Protein 3QC1 (pdb70)

Organism: Mus musculus (NCBI:txid10090)

Secondary structure (DSSP, 8-state):
---HHHHHHHHHHHHHHHHH--S-TTSHHHHHHHHHHHHHHHHHHHHHHHHTTT-SSS-STTS-TTTGGGGGHHHHHHHHHTT---GGGHHHHHHHHHHHHHHHHTT-------HHHHHHHHHHHHHHHHHHHHHHHHHHHHHHHHHHHHT-S-HHHHHHHHHHHHHHHHHHHHHHHHHHHHHHHHHT--

Solvent-accessible surface area: 12357 Å² total; per-residue (Å²): 197,91,142,17,46,98,10,2,37,44,0,15,116,23,4,61,51,0,98,110,32,135,77,105,50,42,26,177,85,2,29,63,70,1,71,109,0,35,114,31,0,121,118,0,33,42,51,23,90,156,96,77,61,43,76,164,122,103,51,25,124,116,15,55,13,81,31,0,27,16,6,3,3,10,0,3,16,0,12,0,6,36,55,58,68,66,115,87,104,69,51,60,12,0,59,100,0,97,98,40,0,55,90,0,46,96,61,8,33,12,166,184,134,158,82,114,103,84,55,88,61,62,110,137,81,49,136,96,60,156,143,106,104,128,114,88,30,60,124,119,10,80,67,34,66,82,34,16,82,73,67,137,25,73,92,113,88,21,49,55,5,14,62,24,24,3,128,84,29,28,49,50,0,94,108,45,22,124,57,0,60,125,57,18,159,111,78,89,125,208

Radius of gyration: 19.0 Å; Cα contacts (8 Å, |Δi|>4): 142; chains: 1; bounding box: 36×49×60 Å

Foldseek 3Di:
DDDLVNLLVLLVVLLVCLVPDDPPLQDPVNLVSLVSSLVSLVVNVVVCVVVVQPVPVADLVPGQLVCLQNLCSLLSNLSSLCSHDDVVCNLVSLVSSLCSLVVSVSRNSLDDVPDVVPCVVVVVCVVVVVVVVVVVLVVLLVVCVVCLVVVNDDSVSSNVNSSSVSVVSNVVSVVSNVVSVVVSCVVPVD

Sequence (190 aa):
LPRLPELFETSKKLLEDVEVATEPTGSRTIQDKVSKGLELLEKAAGMLSQLDLFSRNEDLEEIASTDLKYLMVPALQGALTMKQVNPSKRLDHLQRAREHFVHFLTQCHCYHAYPNLVAMASQRQAKIERYKQKKEVEHRLSALKSAVESGQADDERVREYHLLHLRRWIAVSLEELESIDQEIKILKEK

Nearest PDB structures (foldseek):
  3qc1-assembly1_A  TM=1.005E+00  e=2.366E-25  Mus musculus
  4iyp-assembly1_A  TM=8.640E-01  e=2.482E-18  Homo sapiens
  3sf4-assembly2_B  TM=2.776E-01  e=8.844E-01  Homo sapiens
  4y5i-assembly1_A  TM=5.093E-01  e=8.052E+00  Homo sapiens
  6byj-assembly1_A  TM=2.382E-01  e=1.173E+00  Homo sapiens

CATH classification: 1.25.40.540 (+1 more: 6.10.250.1140)

B-factor: mean 67.09, std 27.58, range [23.68, 174.06]

GO terms:
  GO:0035306 positive regulation of dephosphorylation (P, IMP)
  GO:0045944 positive regulation of transcription by RNA polymerase II (P, IMP)
  GO:0005515 protein binding (F, IPI)
  GO:0031434 mitogen-activated protein kinase kinase binding (F, IPI)
  GO:2001234 negative regulation of apoptotic signaling pathway (P, IMP)
  GO:0005737 cytoplasm (C, IDA)
  GO:0019904 protein domain specific binding (F, IDA)
  GO:0005874 microtubule (C, IGI)
  GO:0019899 enzyme binding (F, IPI)

InterPro domains:
  IPR007304 TAP46-like protein [PF04177] (13-330)
  IPR007304 TAP46-like protein [PTHR10933] (7-340)
  IPR038511 TAP42/TAP46-like superfamily [G3DSA:1.25.40.540] (10-223)

Structure (mmCIF, N/CA/C/O backbone):
data_3QC1
#
_entry.id   3QC1
#
_cell.length_a   76.600
_cell.length_b   76.600
_cell.length_c   72.680
_cell.angle_alpha   90.00
_cell.angle_beta   90.00
_cell.angle_gamma   120.00
#
_symmetry.space_group_name_H-M   'P 32 2 1'
#
loop_
_entity.id
_entity.type
_entity.pdbx_description
1 polymer 'Immunoglobulin-binding protein 1'
2 water water
#
loop_
_atom_site.group_PDB
_atom_site.id
_atom_site.type_symbol
_atom_site.label_atom_id
_atom_site.label_alt_id
_atom_site.label_comp_id
_atom_site.label_asym_id
_atom_site.label_entity_id
_atom_site.label_seq_id
_atom_site.pdbx_PDB_ins_code
_atom_site.Cartn_x
_atom_site.Cartn_y
_atom_site.Cartn_z
_atom_site.occupancy
_atom_site.B_iso_or_equiv
_atom_site.auth_seq_id
_atom_site.auth_comp_id
_atom_site.auth_asym_id
_atom_site.auth_atom_id
_atom_site.pdbx_PDB_model_num
ATOM 1 N N . LEU A 1 30 ? 18.220 18.796 35.133 1.00 121.80 10 LEU A N 1
ATOM 2 C CA . LEU A 1 30 ? 17.046 18.731 34.264 1.00 122.37 10 LEU A CA 1
ATOM 3 C C . LEU A 1 30 ? 17.378 19.239 32.854 1.00 118.01 10 LEU A C 1
ATOM 4 O O . LEU A 1 30 ? 17.690 20.419 32.681 1.00 122.49 10 LEU A O 1
ATOM 9 N N . PRO A 1 31 ? 17.305 18.346 31.843 1.00 107.97 11 PRO A N 1
ATOM 10 C CA . PRO A 1 31 ? 17.729 18.600 30.447 1.00 99.49 11 PRO A CA 1
ATOM 11 C C . PRO A 1 31 ? 16.992 19.766 29.788 1.00 82.21 11 PRO A C 1
ATOM 12 O O . PRO A 1 31 ? 15.855 19.599 29.336 1.00 72.98 11 PRO A O 1
ATOM 16 N N . ARG A 1 32 ? 17.637 20.927 29.736 1.00 78.58 12 ARG A N 1
ATOM 17 C CA . ARG A 1 32 ? 16.991 22.138 29.236 1.00 76.48 12 ARG A CA 1
ATOM 18 C C . ARG A 1 32 ? 17.399 22.508 27.810 1.00 71.20 12 ARG A C 1
ATOM 19 O O . ARG A 1 32 ? 18.521 22.253 27.365 1.00 68.72 12 ARG A O 1
ATOM 27 N N . LEU A 1 33 ? 16.465 23.136 27.113 1.00 62.75 13 LEU A N 1
ATOM 28 C CA . LEU A 1 33 ? 16.608 23.455 25.707 1.00 62.67 13 LEU A CA 1
ATOM 29 C C . LEU A 1 33 ? 17.966 24.049 25.314 1.00 63.92 13 LEU A C 1
ATOM 30 O O . LEU A 1 33 ? 18.630 23.536 24.415 1.00 58.35 13 LEU A O 1
ATOM 35 N N . PRO A 1 34 ? 18.388 25.131 25.983 1.00 68.16 14 PRO A N 1
ATOM 36 C CA . PRO A 1 34 ? 19.673 25.750 25.632 1.00 65.05 14 PRO A CA 1
ATOM 37 C C . PRO A 1 34 ? 20.805 24.738 25.675 1.00 62.35 14 PRO A C 1
ATOM 38 O O . PRO A 1 34 ? 21.660 24.717 24.788 1.00 53.43 14 PRO A O 1
ATOM 42 N N . GLU A 1 35 ? 20.800 23.905 26.710 1.00 62.41 15 GLU A N 1
ATOM 43 C CA . GLU A 1 35 ? 21.809 22.862 26.866 1.00 66.45 15 GLU A CA 1
ATOM 44 C C . GLU A 1 35 ? 21.712 21.817 25.752 1.00 56.85 15 GLU A C 1
ATOM 45 O O . GLU A 1 35 ? 22.726 21.348 25.225 1.00 52.88 15 GLU A O 1
ATOM 51 N N . LEU A 1 36 ? 20.485 21.443 25.409 1.00 51.84 16 LEU A N 1
ATOM 52 C CA . LEU A 1 36 ? 20.261 20.518 24.308 1.00 57.00 16 LEU A CA 1
ATOM 53 C C . LEU A 1 36 ? 20.906 21.046 23.022 1.00 48.66 16 LEU A C 1
ATOM 54 O O . LEU A 1 36 ? 21.719 20.368 22.413 1.00 45.77 16 LEU A O 1
ATOM 59 N N . PHE A 1 37 ? 20.563 22.273 22.652 1.00 41.12 17 PHE A N 1
ATOM 60 C CA . PHE A 1 37 ? 21.125 22.924 21.480 1.00 45.05 17 PHE A CA 1
ATOM 61 C C . PHE A 1 37 ? 22.654 22.968 21.475 1.00 46.91 17 PHE A C 1
ATOM 62 O O . PHE A 1 37 ? 23.298 22.531 20.516 1.00 48.54 17 PHE A O 1
ATOM 70 N N . GLU A 1 38 ? 23.236 23.498 22.537 1.00 58.86 18 GLU A N 1
ATOM 71 C CA . GLU A 1 38 ? 24.679 23.711 22.570 1.00 68.29 18 GLU A CA 1
ATOM 72 C C . GLU A 1 38 ? 25.462 22.415 22.516 1.00 62.48 18 GLU A C 1
ATOM 73 O O . GLU A 1 38 ? 26.412 22.293 21.739 1.00 59.41 18 GLU A O 1
ATOM 79 N N . THR A 1 39 ? 25.060 21.451 23.336 1.00 52.78 19 THR A N 1
ATOM 80 C CA . THR A 1 39 ? 25.662 20.124 23.274 1.00 56.75 19 THR A CA 1
ATOM 81 C C . THR A 1 39 ? 25.613 19.585 21.840 1.00 54.19 19 THR A C 1
ATOM 82 O O . THR A 1 39 ? 26.648 19.265 21.246 1.00 53.34 19 THR A O 1
ATOM 86 N N . SER A 1 40 ? 24.413 19.499 21.277 1.00 54.24 20 SER A N 1
ATOM 87 C CA . SER A 1 40 ? 24.270 19.020 19.896 1.00 51.09 20 SER A CA 1
ATOM 88 C C . SER A 1 40 ? 25.172 19.788 18.934 1.00 43.66 20 SER A C 1
ATOM 89 O O . SER A 1 40 ? 25.858 19.195 18.113 1.00 45.32 20 SER A O 1
ATOM 92 N N . LYS A 1 41 ? 25.181 21.109 19.050 1.00 45.73 21 LYS A N 1
ATOM 93 C CA . LYS A 1 41 ? 26.021 21.946 18.191 1.00 49.59 21 LYS A CA 1
ATOM 94 C C . LYS A 1 41 ? 27.523 21.571 18.309 1.00 56.32 21 LYS A C 1
ATOM 95 O O . LYS A 1 41 ? 28.196 21.328 17.304 1.00 51.73 21 LYS A O 1
ATOM 101 N N . LYS A 1 42 ? 28.040 21.499 19.534 1.00 56.65 22 LYS A N 1
ATOM 102 C CA . LYS A 1 42 ? 29.425 21.094 19.748 1.00 57.44 22 LYS A CA 1
ATOM 103 C C . LYS A 1 42 ? 29.671 19.690 19.223 1.00 53.34 22 LYS A C 1
ATOM 104 O O . LYS A 1 42 ? 30.712 19.411 18.639 1.00 57.51 22 LYS A O 1
ATOM 110 N N . LEU A 1 43 ? 28.716 18.799 19.443 1.00 50.30 23 LEU A N 1
ATOM 111 C CA . LEU A 1 43 ? 28.851 17.428 18.974 1.00 54.01 23 LEU A CA 1
ATOM 112 C C . LEU A 1 43 ? 29.051 17.373 17.454 1.00 57.16 23 LEU A C 1
ATOM 113 O O . LEU A 1 43 ? 29.901 16.629 16.968 1.00 61.00 23 LEU A O 1
ATOM 118 N N . LEU A 1 44 ? 28.284 18.173 16.712 1.00 53.69 24 LEU A N 1
ATOM 119 C CA . LEU A 1 44 ? 28.413 18.230 15.252 1.00 47.18 24 LEU A CA 1
ATOM 120 C C . LEU A 1 44 ? 29.747 18.822 14.853 1.00 46.60 24 LEU A C 1
ATOM 121 O O . LEU A 1 44 ? 30.475 18.254 14.044 1.00 60.28 24 LEU A O 1
ATOM 126 N N . GLU A 1 45 ? 30.063 19.975 15.418 1.00 46.95 25 GLU A N 1
ATOM 127 C CA . GLU A 1 45 ? 31.371 20.580 15.201 1.00 57.74 25 GLU A CA 1
ATOM 128 C C . GLU A 1 45 ? 32.512 19.605 15.500 1.00 65.50 25 GLU A C 1
ATOM 129 O O . GLU A 1 45 ? 33.538 19.628 14.824 1.00 73.81 25 GLU A O 1
ATOM 135 N N . ASP A 1 46 ? 32.333 18.735 16.490 1.00 63.56 26 ASP A N 1
ATOM 136 C CA . ASP A 1 46 ? 33.329 17.696 16.753 1.00 71.12 26 ASP A CA 1
ATOM 137 C C . ASP A 1 46 ? 33.437 16.781 15.554 1.00 64.45 26 ASP A C 1
ATOM 138 O O . ASP A 1 46 ? 34.527 16.491 15.071 1.00 57.92 26 ASP A O 1
ATOM 143 N N . VAL A 1 47 ? 32.282 16.322 15.088 1.00 56.91 27 VAL A N 1
ATOM 144 C CA . VAL A 1 47 ? 32.222 15.297 14.063 1.00 65.58 27 VAL A CA 1
ATOM 145 C C . VAL A 1 47 ? 32.727 15.807 12.714 1.00 69.45 27 VAL A C 1
ATOM 146 O O . VAL A 1 47 ? 33.309 15.052 11.937 1.00 64.69 27 VAL A O 1
ATOM 150 N N . GLU A 1 48 ? 32.518 17.092 12.449 1.00 73.05 28 GLU A N 1
ATOM 151 C CA . GLU A 1 48 ? 32.934 17.673 11.178 1.00 75.35 28 GLU A CA 1
ATOM 152 C C . GLU A 1 48 ? 34.443 17.901 11.098 1.00 76.93 28 GLU A C 1
ATOM 153 O O . GLU A 1 48 ? 35.007 18.026 10.010 1.00 78.96 28 GLU A O 1
ATOM 159 N N . VAL A 1 49 ? 35.096 17.925 12.253 1.00 78.21 29 VAL A N 1
ATOM 160 C CA . VAL A 1 49 ? 36.528 18.164 12.307 1.00 76.88 29 VAL A CA 1
ATOM 161 C C . VAL A 1 49 ? 37.302 16.877 12.565 1.00 78.72 29 VAL A C 1
ATOM 162 O O . VAL A 1 49 ? 38.507 16.813 12.337 1.00 82.15 29 VAL A O 1
ATOM 166 N N . ALA A 1 50 ? 36.603 15.856 13.048 1.00 79.52 30 ALA A N 1
ATOM 167 C CA . ALA A 1 50 ? 37.226 14.577 13.374 1.00 80.03 30 ALA A CA 1
ATOM 168 C C . ALA A 1 50 ? 37.941 13.991 12.159 1.00 87.98 30 ALA A C 1
ATOM 169 O O . ALA A 1 50 ? 37.436 14.078 11.040 1.00 91.84 30 ALA A O 1
ATOM 171 N N . THR A 1 51 ? 39.104 13.383 12.380 1.00 89.08 31 THR A N 1
ATOM 172 C CA . THR A 1 51 ? 39.945 12.934 11.269 1.00 98.34 31 THR A CA 1
ATOM 173 C C . THR A 1 51 ? 39.880 11.434 10.965 1.00 104.62 31 THR A C 1
ATOM 174 O O . THR A 1 51 ? 40.164 11.016 9.842 1.00 107.88 31 THR A O 1
ATOM 178 N N . GLU A 1 52 ? 39.520 10.628 11.960 1.00 104.17 32 GLU A N 1
ATOM 179 C CA . GLU A 1 52 ? 39.346 9.192 11.755 1.00 98.11 32 GLU A CA 1
ATOM 180 C C . GLU A 1 52 ? 38.180 8.940 10.803 1.00 91.39 32 GLU A C 1
ATOM 181 O O . GLU A 1 52 ? 37.391 9.841 10.534 1.00 88.45 32 GLU A O 1
ATOM 187 N N . PRO A 1 53 ? 38.073 7.714 10.272 1.00 91.89 33 PRO A N 1
ATOM 188 C CA . PRO A 1 53 ? 36.926 7.424 9.408 1.00 86.20 33 PRO A CA 1
ATOM 189 C C . PRO A 1 53 ? 35.624 7.800 10.113 1.00 81.50 33 PRO A C 1
ATOM 190 O O . PRO A 1 53 ? 35.461 7.516 11.299 1.00 85.08 33 PRO A O 1
ATOM 194 N N . THR A 1 54 ? 34.705 8.438 9.402 1.00 70.13 34 THR A N 1
ATOM 195 C CA . THR A 1 54 ? 33.476 8.876 10.038 1.00 68.25 34 THR A CA 1
ATOM 196 C C . THR A 1 54 ? 32.622 7.678 10.455 1.00 64.01 34 THR A C 1
ATOM 197 O O . THR A 1 54 ? 31.623 7.826 11.157 1.00 68.10 34 THR A O 1
ATOM 201 N N . GLY A 1 55 ? 33.033 6.486 10.041 1.00 61.25 35 GLY A N 1
ATOM 202 C CA . GLY A 1 55 ? 32.337 5.275 10.429 1.00 60.57 35 GLY A CA 1
ATOM 203 C C . GLY A 1 55 ? 32.793 4.765 11.784 1.00 68.05 35 GLY A C 1
ATOM 204 O O . GLY A 1 55 ? 32.318 3.729 12.252 1.00 65.05 35 GLY A O 1
ATOM 205 N N . SER A 1 56 ? 33.715 5.502 12.408 1.00 76.93 36 SER A N 1
ATOM 206 C CA . SER A 1 56 ? 34.283 5.147 13.714 1.00 76.84 36 SER A CA 1
ATOM 207 C C . SER A 1 56 ? 33.230 5.055 14.810 1.00 75.89 36 SER A C 1
ATOM 208 O O . SER A 1 56 ? 32.294 5.854 14.846 1.00 81.93 36 SER A O 1
ATOM 211 N N . ARG A 1 57 ? 33.402 4.088 15.706 1.00 74.43 37 ARG A N 1
ATOM 212 C CA . ARG A 1 57 ? 32.513 3.913 16.853 1.00 71.69 37 ARG A CA 1
ATOM 213 C C . ARG A 1 57 ? 32.286 5.213 17.610 1.00 64.90 37 ARG A C 1
ATOM 214 O O . ARG A 1 57 ? 31.154 5.540 17.982 1.00 58.40 37 ARG A O 1
ATOM 222 N N . THR A 1 58 ? 33.360 5.961 17.827 1.00 67.32 38 THR A N 1
ATOM 223 C CA . THR A 1 58 ? 33.266 7.193 18.598 1.00 69.41 38 THR A CA 1
ATOM 224 C C . THR A 1 58 ? 32.498 8.261 17.839 1.00 58.45 38 THR A C 1
ATOM 225 O O . THR A 1 58 ? 31.615 8.911 18.396 1.00 59.55 38 THR A O 1
ATOM 229 N N . ILE A 1 59 ? 32.820 8.433 16.564 1.00 61.99 39 ILE A N 1
ATOM 230 C CA . ILE A 1 59 ? 32.104 9.400 15.728 1.00 59.02 39 ILE A CA 1
ATOM 231 C C . ILE A 1 59 ? 30.622 9.076 15.581 1.00 49.97 39 ILE A C 1
ATOM 232 O O . ILE A 1 59 ? 29.762 9.947 15.789 1.00 48.19 39 ILE A O 1
ATOM 237 N N . GLN A 1 60 ? 30.322 7.830 15.218 1.00 45.77 40 GLN A N 1
ATOM 238 C CA . GLN A 1 60 ? 28.928 7.407 15.054 1.00 42.23 40 GLN A CA 1
ATOM 239 C C . GLN A 1 60 ? 28.107 7.592 16.350 1.00 51.68 40 GLN A C 1
ATOM 240 O O . GLN A 1 60 ? 26.910 7.886 16.312 1.00 50.34 40 GLN A O 1
ATOM 246 N N . ASP A 1 61 ? 28.770 7.432 17.491 1.00 58.54 41 ASP A N 1
ATOM 247 C CA . ASP A 1 61 ? 28.158 7.677 18.794 1.00 64.99 41 ASP A CA 1
ATOM 248 C C . ASP A 1 61 ? 27.786 9.144 18.978 1.00 55.77 41 ASP A C 1
ATOM 249 O O . ASP A 1 61 ? 26.655 9.459 19.356 1.00 47.35 41 ASP A O 1
ATOM 254 N N . LYS A 1 62 ? 28.743 10.038 18.733 1.00 41.36 42 LYS A N 1
ATOM 255 C CA . LYS A 1 62 ? 28.452 11.469 18.769 1.00 46.31 42 LYS A CA 1
ATOM 256 C C . LYS A 1 62 ? 27.291 11.818 17.837 1.00 53.62 42 LYS A C 1
ATOM 257 O O . LYS A 1 62 ? 26.422 12.620 18.205 1.00 53.85 42 LYS A O 1
ATOM 263 N N . VAL A 1 63 ? 27.289 11.232 16.633 1.00 41.07 43 VAL A N 1
ATOM 264 C CA . VAL A 1 63 ? 26.250 11.518 15.645 1.00 39.22 43 VAL A CA 1
ATOM 265 C C . VAL A 1 63 ? 24.915 11.067 16.178 1.00 36.93 43 VAL A C 1
ATOM 266 O O . VAL A 1 63 ? 23.939 11.813 16.145 1.00 38.75 43 VAL A O 1
ATOM 270 N N . SER A 1 64 ? 24.875 9.830 16.660 1.00 39.42 44 SER A N 1
ATOM 271 C CA . SER A 1 64 ? 23.653 9.291 17.250 1.00 56.10 44 SER A CA 1
ATOM 272 C C . SER A 1 64 ? 23.152 10.136 18.422 1.00 47.67 44 SER A C 1
ATOM 273 O O . SER A 1 64 ? 21.955 10.333 18.579 1.00 52.02 44 SER A O 1
ATOM 276 N N . LYS A 1 65 ? 24.067 10.633 19.243 1.00 49.16 45 LYS A N 1
ATOM 277 C CA . LYS A 1 65 ? 23.680 11.403 20.428 1.00 52.13 45 LYS A CA 1
ATOM 278 C C . LYS A 1 65 ? 23.096 12.757 20.031 1.00 44.60 45 LYS A C 1
ATOM 279 O O . LYS A 1 65 ? 22.027 13.168 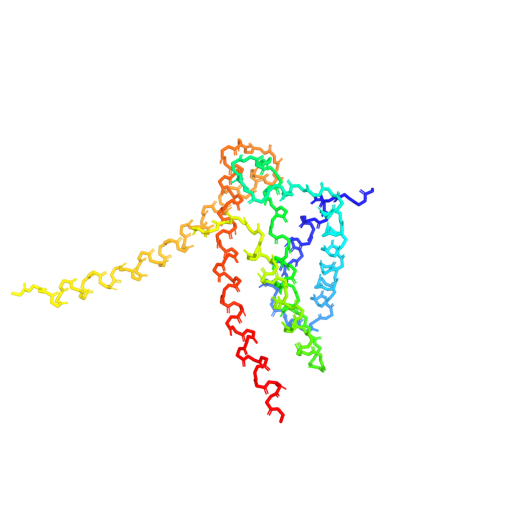20.514 1.00 39.01 45 LYS A O 1
ATOM 285 N N . GLY A 1 66 ? 23.795 13.439 19.129 1.00 43.21 46 GLY A N 1
ATOM 286 C CA . GLY A 1 66 ? 23.312 14.692 18.563 1.00 40.80 46 GLY A CA 1
ATOM 287 C C . GLY A 1 66 ? 21.946 14.576 17.909 1.00 39.66 46 GLY A C 1
ATOM 288 O O . GLY A 1 66 ? 21.086 15.436 18.089 1.00 36.59 46 GLY A O 1
ATOM 289 N N . LEU A 1 67 ? 21.728 13.510 17.151 1.00 41.62 47 LEU A N 1
ATOM 290 C CA . LEU A 1 67 ? 20.415 13.319 16.547 1.00 38.32 47 LEU A CA 1
ATOM 291 C C . LEU A 1 67 ? 19.352 13.214 17.653 1.00 36.68 47 LEU A C 1
ATOM 292 O O . LEU A 1 67 ? 18.305 13.865 17.599 1.00 38.30 47 LEU A O 1
ATOM 297 N N . GLU A 1 68 ? 19.643 12.414 18.675 1.00 41.03 48 GLU A N 1
ATOM 298 C CA . GLU A 1 68 ? 18.699 12.184 19.764 1.00 42.76 48 GLU A CA 1
ATOM 299 C C . GLU A 1 68 ? 18.361 13.450 20.558 1.00 46.10 48 GLU A C 1
ATOM 300 O O . GLU A 1 68 ? 17.197 13.716 20.845 1.00 53.47 48 GLU A O 1
ATOM 306 N N . LEU A 1 69 ? 19.376 14.233 20.897 1.00 41.91 49 LEU A N 1
ATOM 307 C CA . LEU A 1 69 ? 19.159 15.483 21.619 1.00 47.22 49 LEU A CA 1
ATOM 308 C C . LEU A 1 69 ? 18.411 16.521 20.783 1.00 47.51 49 LEU A C 1
ATOM 309 O O . LEU A 1 69 ? 17.620 17.322 21.304 1.00 50.48 49 LEU A O 1
ATOM 314 N N . LEU A 1 70 ? 18.652 16.521 19.480 1.00 51.58 50 LEU A N 1
ATOM 315 C CA . LEU A 1 70 ? 17.999 17.510 18.629 1.00 41.21 50 LEU A CA 1
ATOM 316 C C . LEU A 1 70 ? 16.540 17.129 18.448 1.00 46.23 50 LEU A C 1
ATOM 317 O O . LEU A 1 70 ? 15.664 17.988 18.423 1.00 52.47 50 LEU A O 1
ATOM 322 N N . GLU A 1 71 ? 16.276 15.833 18.372 1.00 44.45 51 GLU A N 1
ATOM 323 C CA . GLU A 1 71 ? 14.904 15.354 18.353 1.00 52.44 51 GLU A CA 1
ATOM 324 C C . GLU A 1 71 ? 14.148 15.886 19.573 1.00 56.67 51 GLU A C 1
ATOM 325 O O . GLU A 1 71 ? 13.047 16.440 19.445 1.00 52.17 51 GLU A O 1
ATOM 331 N N . LYS A 1 72 ? 14.751 15.716 20.752 1.00 57.45 52 LYS A N 1
ATOM 332 C CA . LYS A 1 72 ? 14.197 16.226 22.012 1.00 49.76 52 LYS A CA 1
ATOM 333 C C . LYS A 1 72 ? 14.031 17.750 21.978 1.00 42.75 52 LYS A C 1
ATOM 334 O O . LYS A 1 72 ? 12.956 18.271 22.261 1.00 41.77 52 LYS A O 1
ATOM 340 N N . ALA A 1 73 ? 15.101 18.458 21.622 1.00 39.57 53 ALA A N 1
ATOM 341 C CA . ALA A 1 73 ? 15.036 19.905 21.441 1.00 42.90 53 ALA A CA 1
ATOM 342 C C . ALA A 1 73 ? 13.892 20.324 20.517 1.00 56.24 53 ALA A C 1
ATOM 343 O O . ALA A 1 73 ? 13.076 21.163 20.892 1.00 65.10 53 ALA A O 1
ATOM 345 N N . ALA A 1 74 ? 13.823 19.750 19.315 1.00 47.51 54 ALA A N 1
ATOM 346 C CA . ALA A 1 74 ? 12.751 20.118 18.390 1.00 51.68 54 ALA A CA 1
ATOM 347 C C . ALA A 1 74 ? 11.413 19.882 19.064 1.00 52.98 54 ALA A C 1
ATOM 348 O O . ALA A 1 74 ? 10.516 20.715 19.001 1.00 57.21 54 ALA A O 1
ATOM 350 N N . GLY A 1 75 ? 11.281 18.740 19.720 1.00 61.46 55 GLY A N 1
ATOM 351 C CA . GLY A 1 75 ? 10.066 18.444 20.456 1.00 65.22 55 GLY A CA 1
ATOM 352 C C . GLY A 1 75 ? 9.669 19.597 21.355 1.00 60.67 55 GLY A C 1
ATOM 353 O O . GLY A 1 75 ? 8.509 20.009 21.383 1.00 63.88 55 GLY A O 1
ATOM 354 N N . MET A 1 76 ? 10.644 20.127 22.085 1.00 57.40 56 MET A N 1
ATOM 355 C CA . MET A 1 76 ? 10.410 21.257 22.978 1.00 58.22 56 MET A CA 1
ATOM 356 C C . MET A 1 76 ? 10.130 22.554 22.203 1.00 61.12 56 MET A C 1
ATOM 357 O O . MET A 1 76 ? 9.325 23.387 22.628 1.00 60.44 56 MET A O 1
ATOM 362 N N . LEU A 1 77 ? 10.801 22.734 21.070 1.00 58.07 57 LEU A N 1
ATOM 363 C CA . LEU A 1 77 ? 10.610 23.946 20.295 1.00 44.81 57 LEU A CA 1
ATOM 364 C C . LEU A 1 77 ? 9.182 24.027 19.779 1.00 53.27 57 LEU A C 1
ATOM 365 O O . LEU A 1 77 ? 8.648 25.124 19.611 1.00 62.17 57 LEU A O 1
ATOM 370 N N . SER A 1 78 ? 8.571 22.866 19.523 1.00 55.30 58 SER A N 1
ATOM 371 C CA . SER A 1 78 ? 7.186 22.794 19.036 1.00 57.25 58 SER A CA 1
ATOM 372 C C . SER A 1 78 ? 6.212 23.169 20.127 1.00 63.39 58 SER A C 1
ATOM 373 O O . SER A 1 78 ? 5.166 23.753 19.860 1.00 65.85 58 SER A O 1
ATOM 376 N N . GLN A 1 79 ? 6.564 22.803 21.355 1.00 66.26 59 GLN A N 1
ATOM 377 C CA . GLN A 1 79 ? 5.752 23.106 22.520 1.00 71.38 59 GLN A CA 1
ATOM 378 C C . GLN A 1 79 ? 5.737 24.609 22.723 1.00 73.32 59 GLN A C 1
ATOM 379 O O . GLN A 1 79 ? 4.687 25.213 22.931 1.00 72.68 59 GLN A O 1
ATOM 385 N N . LEU A 1 80 ? 6.924 25.202 22.642 1.00 75.03 60 LEU A N 1
ATOM 386 C CA . LEU A 1 80 ? 7.122 26.625 22.885 1.00 73.39 60 LEU A CA 1
ATOM 387 C C . LEU A 1 80 ? 6.516 27.476 21.797 1.00 77.18 60 LEU A C 1
ATOM 388 O O . LEU A 1 80 ? 5.909 28.511 22.075 1.00 80.04 60 LEU A O 1
ATOM 393 N N . ASP A 1 81 ? 6.705 27.039 20.556 1.00 77.39 61 ASP A N 1
ATOM 394 C CA . ASP A 1 81 ? 6.189 27.755 19.409 1.00 78.07 61 ASP A CA 1
ATOM 395 C C . ASP A 1 81 ? 6.648 29.206 19.449 1.00 75.61 61 ASP A C 1
ATOM 396 O O . ASP A 1 81 ? 5.838 30.117 19.591 1.00 75.45 61 ASP A O 1
ATOM 401 N N . LEU A 1 82 ? 7.952 29.417 19.322 1.00 72.50 62 LEU A N 1
ATOM 402 C CA . LEU A 1 82 ? 8.521 30.759 19.408 1.00 69.67 62 LEU A CA 1
ATOM 403 C C . LEU A 1 82 ? 8.221 31.639 18.184 1.00 71.04 62 LEU A C 1
ATOM 404 O O . LEU A 1 82 ? 8.127 32.861 18.287 1.00 73.49 62 LEU A O 1
ATOM 409 N N . PHE A 1 83 ? 8.075 31.016 17.026 1.00 66.52 63 PHE A N 1
ATOM 410 C CA . PHE A 1 83 ? 7.959 31.763 15.783 1.00 74.00 63 PHE A CA 1
ATOM 411 C C . PHE A 1 83 ? 6.642 31.440 15.103 1.00 85.46 63 PHE A C 1
ATOM 412 O O . PHE A 1 83 ? 6.574 31.338 13.884 1.00 87.92 63 PHE A O 1
ATOM 420 N N . SER A 1 84 ? 5.599 31.266 15.906 1.00 104.22 64 SER A N 1
ATOM 421 C CA . SER A 1 84 ? 4.268 30.994 15.379 1.00 118.24 64 SER A CA 1
ATOM 422 C C . SER A 1 84 ? 3.928 32.035 14.323 1.00 125.26 64 SER A C 1
ATOM 423 O O . SER A 1 84 ? 3.606 31.693 13.184 1.00 128.51 64 SER A O 1
ATOM 426 N N . ARG A 1 85 ? 4.020 33.307 14.704 1.00 126.68 65 ARG A N 1
ATOM 427 C CA . ARG A 1 85 ? 3.684 34.400 13.800 1.00 130.59 65 ARG A CA 1
ATOM 428 C C . ARG A 1 85 ? 4.569 34.382 12.557 1.00 136.88 65 ARG A C 1
ATOM 429 O O . ARG A 1 85 ? 5.745 34.744 12.616 1.00 134.54 65 ARG A O 1
ATOM 437 N N . ASN A 1 86 ? 3.990 33.958 11.434 1.00 118.88 66 ASN A N 1
ATOM 438 C CA . ASN A 1 86 ? 4.739 33.792 10.187 1.00 125.01 66 ASN A CA 1
ATOM 439 C C . ASN A 1 86 ? 5.181 35.100 9.520 1.00 126.63 66 ASN A C 1
ATOM 440 O O . ASN A 1 86 ? 5.086 35.256 8.301 1.00 129.58 66 ASN A O 1
ATOM 445 N N . GLU A 1 87 ? 5.672 36.028 10.335 1.00 169.56 67 GLU A N 1
ATOM 446 C CA . GLU A 1 87 ? 6.274 37.260 9.842 1.00 161.43 67 GLU A CA 1
ATOM 447 C C . GLU A 1 87 ? 7.416 37.656 10.769 1.00 149.35 67 GLU A C 1
ATOM 448 O O . GLU A 1 87 ? 8.114 36.797 11.304 1.00 142.19 67 GLU A O 1
ATOM 454 N N . ASP A 1 88 ? 7.609 38.959 10.943 1.00 148.24 68 ASP A N 1
ATOM 455 C CA . ASP A 1 88 ? 8.516 39.475 11.965 1.00 141.66 68 ASP A CA 1
ATOM 456 C C . ASP A 1 88 ? 9.996 39.231 11.666 1.00 127.64 68 ASP A C 1
ATOM 457 O O . ASP A 1 88 ? 10.466 39.491 10.557 1.00 126.51 68 ASP A O 1
ATOM 462 N N . LEU A 1 89 ? 10.703 38.737 12.682 1.00 113.64 69 LEU A N 1
ATOM 463 C CA . LEU A 1 89 ? 12.145 38.465 12.655 1.00 104.73 69 LEU A CA 1
ATOM 464 C C . LEU A 1 89 ? 12.860 39.439 13.577 1.00 105.18 69 LEU A C 1
ATOM 465 O O . LEU A 1 89 ? 13.646 39.042 14.440 1.00 97.56 69 LEU A O 1
ATOM 470 N N . GLU A 1 90 ? 12.583 40.721 13.375 1.00 109.93 70 GLU A N 1
ATOM 471 C CA . GLU A 1 90 ? 13.038 41.750 14.285 1.00 106.33 70 GLU A CA 1
ATOM 472 C C . GLU A 1 90 ? 12.407 41.429 15.617 1.00 101.48 70 GLU A C 1
ATOM 473 O O . GLU A 1 90 ? 12.949 41.753 16.671 1.00 107.92 70 GLU A O 1
ATOM 479 N N . GLU A 1 91 ? 11.259 40.764 15.554 1.00 96.10 71 GLU A N 1
ATOM 480 C CA . GLU A 1 91 ? 10.401 40.584 16.720 1.00 99.11 71 GLU A CA 1
ATOM 481 C C . GLU A 1 91 ? 10.731 39.346 17.555 1.00 90.69 71 GLU A C 1
ATOM 482 O O . GLU A 1 91 ? 10.115 39.108 18.596 1.00 90.82 71 GLU A O 1
ATOM 488 N N . ILE A 1 92 ? 11.708 38.567 17.104 1.00 81.11 72 ILE A N 1
ATOM 489 C CA . ILE A 1 92 ? 12.126 37.369 17.827 1.00 68.81 72 ILE A CA 1
ATOM 490 C C . ILE A 1 92 ? 13.188 37.709 18.878 1.00 63.47 72 ILE A C 1
ATOM 491 O O . ILE A 1 92 ? 14.141 38.422 18.584 1.00 69.29 72 ILE A O 1
ATOM 496 N N . ALA A 1 93 ? 13.034 37.211 20.098 1.00 52.96 73 ALA A N 1
ATOM 497 C CA . ALA A 1 93 ? 14.043 37.478 21.119 1.00 53.76 73 ALA A CA 1
ATOM 498 C C . ALA A 1 93 ? 15.425 37.104 20.594 1.00 63.60 73 ALA A C 1
ATOM 499 O O . ALA A 1 93 ? 15.600 36.051 19.983 1.00 61.27 73 ALA A O 1
ATOM 501 N N . SER A 1 94 ? 16.405 37.966 20.844 1.00 67.49 74 SER A N 1
ATOM 502 C CA . SER A 1 94 ? 17.745 37.785 20.292 1.00 61.14 74 SER A CA 1
ATOM 503 C C . SER A 1 94 ? 18.340 36.413 20.545 1.00 61.30 74 SER A C 1
ATOM 504 O O . SER A 1 94 ? 19.115 35.908 19.739 1.00 62.38 74 SER A O 1
ATOM 507 N N . THR A 1 95 ? 17.998 35.811 21.672 1.00 60.85 75 THR A N 1
ATOM 508 C CA . THR A 1 95 ? 18.634 34.556 22.026 1.00 61.84 75 THR A CA 1
ATOM 509 C C . THR A 1 95 ? 17.842 33.360 21.524 1.00 57.10 75 THR A C 1
ATOM 510 O O . THR A 1 95 ? 18.308 32.220 21.596 1.00 62.70 75 THR A O 1
ATOM 514 N N . ASP A 1 96 ? 16.643 33.626 21.019 1.00 46.67 76 ASP A N 1
ATOM 515 C CA . ASP A 1 96 ? 15.817 32.580 20.451 1.00 51.81 76 ASP A CA 1
ATOM 516 C C . ASP A 1 96 ? 16.273 32.316 19.021 1.00 51.61 76 ASP A C 1
ATOM 517 O O . ASP A 1 96 ? 16.090 31.227 18.480 1.00 57.29 76 ASP A O 1
ATOM 522 N N . LEU A 1 97 ? 16.869 33.334 18.417 1.00 44.98 77 LEU A N 1
ATOM 523 C CA . LEU A 1 97 ? 17.364 33.241 17.059 1.00 46.32 77 LEU A CA 1
ATOM 524 C C . LEU A 1 97 ? 18.072 31.913 16.753 1.00 52.78 77 LEU A C 1
ATOM 525 O O . LEU A 1 97 ? 17.917 31.367 15.663 1.00 52.10 77 LEU A O 1
ATOM 530 N N . LYS A 1 98 ? 18.840 31.385 17.702 1.00 41.99 78 LYS A N 1
ATOM 531 C CA . LYS A 1 98 ? 19.672 30.228 17.401 1.00 29.84 78 LYS A CA 1
ATOM 532 C C . LYS A 1 98 ? 18.878 28.954 17.199 1.00 38.03 78 LYS A C 1
ATOM 533 O O . LYS A 1 98 ? 19.344 28.023 16.533 1.00 41.95 78 LYS A O 1
ATOM 539 N N . TYR A 1 99 ? 17.679 28.914 17.765 1.00 30.89 79 TYR A N 1
ATOM 540 C CA . TYR A 1 99 ? 16.842 27.727 17.687 1.00 36.02 79 TYR A CA 1
ATOM 541 C C . TYR A 1 99 ? 16.319 27.503 16.271 1.00 42.75 79 TYR A C 1
ATOM 542 O O . TYR A 1 99 ? 15.908 26.400 15.893 1.00 39.89 79 TYR A O 1
ATOM 551 N N . LEU A 1 100 ? 16.357 28.572 15.492 1.00 41.90 80 LEU A N 1
ATOM 552 C CA . LEU A 1 100 ? 16.025 28.530 14.085 1.00 39.77 80 LEU A CA 1
ATOM 553 C C . LEU A 1 100 ? 16.944 27.555 13.345 1.00 42.05 80 LEU A C 1
ATOM 554 O O . LEU A 1 100 ? 16.520 26.892 12.422 1.00 41.18 80 LEU A O 1
ATOM 559 N N . MET A 1 101 ? 18.198 27.455 13.767 1.00 41.84 81 MET A N 1
ATOM 560 C CA . MET A 1 101 ? 19.149 26.567 13.102 1.00 40.27 81 MET A CA 1
ATOM 561 C C . MET A 1 101 ? 19.026 25.079 13.434 1.00 42.89 81 MET A C 1
ATOM 562 O O . MET A 1 101 ? 19.782 24.259 12.913 1.00 44.57 81 MET A O 1
ATOM 567 N N . VAL A 1 102 ? 18.070 24.715 14.275 1.00 39.78 82 VAL A N 1
ATOM 568 C CA . VAL A 1 102 ? 17.924 23.309 14.663 1.00 34.50 82 VAL A CA 1
ATOM 569 C C . VAL A 1 102 ? 17.741 22.325 13.492 1.00 35.06 82 VAL A C 1
ATOM 570 O O . VAL A 1 102 ? 18.479 21.334 13.394 1.00 41.15 82 VAL A O 1
ATOM 574 N N . PRO A 1 103 ? 16.756 22.580 12.605 1.00 42.52 83 PRO A N 1
ATOM 575 C CA . PRO A 1 103 ? 16.553 21.644 11.481 1.00 41.94 83 PRO A CA 1
ATOM 576 C C . PRO A 1 103 ? 17.796 21.521 10.590 1.00 42.01 83 PRO A C 1
ATOM 577 O O . PRO A 1 103 ? 18.019 20.464 9.991 1.00 37.74 83 PRO A O 1
ATOM 581 N N . ALA A 1 104 ? 18.593 22.586 10.524 1.00 36.15 84 ALA A N 1
ATOM 582 C CA . ALA A 1 104 ? 19.848 22.583 9.765 1.00 32.53 84 ALA A CA 1
ATOM 583 C C . ALA A 1 104 ? 20.877 21.643 10.369 1.00 40.57 84 ALA A C 1
ATOM 584 O O . ALA A 1 104 ? 21.546 20.887 9.645 1.00 36.85 84 ALA A O 1
ATOM 586 N N . LEU A 1 105 ? 21.017 21.716 11.696 1.00 45.33 85 LEU A N 1
ATOM 587 C CA . LEU A 1 105 ? 21.940 20.861 12.431 1.00 43.50 85 LEU A CA 1
ATOM 588 C C . LEU A 1 105 ? 21.442 19.445 12.297 1.00 23.68 85 LEU A C 1
ATOM 589 O O . LEU A 1 105 ? 22.225 18.518 12.200 1.00 37.16 85 LEU A O 1
ATOM 594 N N . GLN A 1 106 ? 20.124 19.279 12.284 1.00 33.40 86 GLN A N 1
ATOM 595 C CA . GLN A 1 106 ? 19.561 17.942 12.123 1.00 30.55 86 GLN A CA 1
ATOM 596 C C . GLN A 1 106 ? 19.894 17.338 10.750 1.00 40.57 86 GLN A C 1
ATOM 597 O O . GLN A 1 106 ? 20.160 16.138 10.646 1.00 31.22 86 GLN A O 1
ATOM 603 N N . GLY A 1 107 ? 19.901 18.168 9.706 1.00 45.28 87 GLY A N 1
ATOM 604 C CA . GLY A 1 107 ? 20.191 17.692 8.363 1.00 40.38 87 GLY A CA 1
ATOM 605 C C . GLY A 1 107 ? 21.657 17.325 8.257 1.00 44.06 87 GLY A C 1
ATOM 606 O O . GLY A 1 107 ? 22.019 16.287 7.685 1.00 39.71 87 GLY A O 1
ATOM 607 N N . ALA A 1 108 ? 22.505 18.172 8.839 1.00 39.90 88 ALA A N 1
ATOM 608 C CA . ALA A 1 108 ? 23.951 17.995 8.743 1.00 33.44 88 ALA A CA 1
ATOM 609 C C . ALA A 1 108 ? 24.393 16.707 9.437 1.00 41.19 88 ALA A C 1
ATOM 610 O O . ALA A 1 108 ? 25.241 15.964 8.942 1.00 38.71 88 ALA A O 1
ATOM 612 N N . LEU A 1 109 ? 23.802 16.452 10.598 1.00 44.44 89 LEU A N 1
ATOM 613 C CA . LEU A 1 109 ? 24.097 15.254 11.366 1.00 39.45 89 LEU A CA 1
ATOM 614 C C . LEU A 1 109 ? 23.502 13.998 10.714 1.00 36.14 89 LEU A C 1
ATOM 615 O O . LEU A 1 109 ? 24.112 12.932 10.713 1.00 31.46 89 LEU A O 1
ATOM 620 N N . THR A 1 110 ? 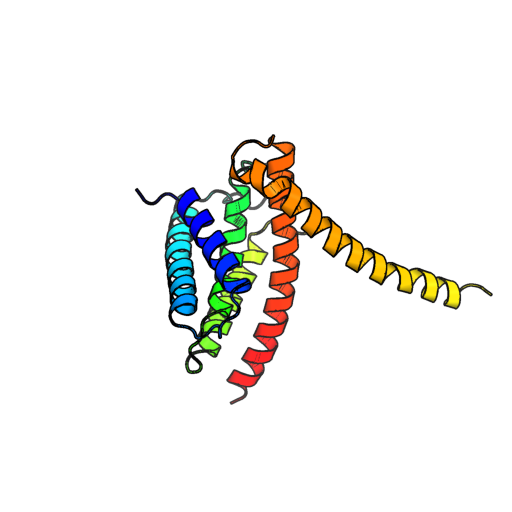22.293 14.113 10.187 1.00 39.05 90 THR A N 1
ATOM 621 C CA . THR A 1 110 ? 21.735 13.012 9.427 1.00 40.23 90 THR A CA 1
ATOM 622 C C . THR A 1 110 ? 22.717 12.642 8.330 1.00 37.40 90 THR A C 1
ATOM 623 O O . THR A 1 110 ? 22.983 11.466 8.115 1.00 45.33 90 THR A O 1
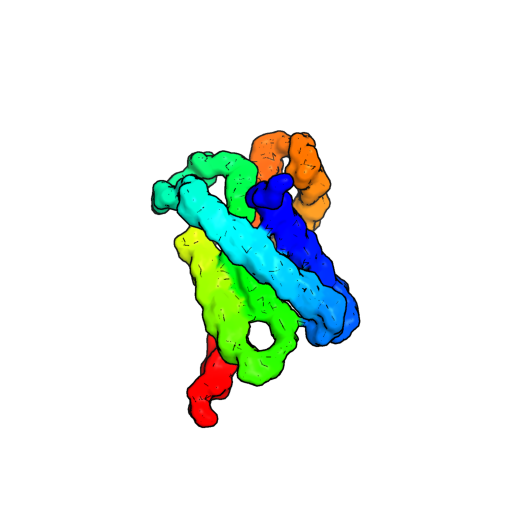ATOM 627 N N . MET A 1 111 ? 23.304 13.646 7.683 1.00 37.46 91 MET A N 1
ATOM 628 C CA . MET A 1 111 ? 24.219 13.385 6.572 1.00 36.05 91 MET A CA 1
ATOM 629 C C . MET A 1 111 ? 25.544 12.795 7.035 1.00 40.50 91 MET A C 1
ATOM 630 O O . MET A 1 111 ? 26.369 12.413 6.207 1.00 40.57 91 MET A O 1
ATOM 635 N N . LYS A 1 112 ? 25.757 12.712 8.349 1.00 38.60 92 LYS A N 1
ATOM 636 C CA . LYS A 1 112 ? 27.008 12.137 8.859 1.00 35.50 92 LYS A CA 1
ATOM 637 C C . LYS A 1 112 ? 26.880 10.674 9.293 1.00 40.87 92 LYS A C 1
ATOM 638 O O . LYS A 1 112 ? 27.875 10.024 9.629 1.00 45.29 92 LYS A O 1
ATOM 644 N N . GLN A 1 113 ? 25.656 10.155 9.268 1.00 46.53 93 GLN A N 1
ATOM 645 C CA . GLN A 1 113 ? 25.415 8.757 9.598 1.00 44.68 93 GLN A CA 1
ATOM 646 C C . GLN A 1 113 ? 26.070 7.821 8.587 1.00 46.84 93 GLN A C 1
ATOM 647 O O . GLN A 1 113 ? 26.204 8.138 7.402 1.00 52.91 93 GLN A O 1
ATOM 653 N N . VAL A 1 114 ? 26.479 6.662 9.073 1.00 43.59 94 VAL A N 1
ATOM 654 C CA . VAL A 1 114 ? 27.140 5.670 8.258 1.00 41.60 94 VAL A CA 1
ATOM 655 C C . VAL A 1 114 ? 26.470 4.322 8.475 1.00 51.64 94 VAL A C 1
ATOM 656 O O . VAL A 1 114 ? 26.611 3.690 9.538 1.00 44.88 94 VAL A O 1
ATOM 660 N N . ASN A 1 115 ? 25.729 3.906 7.454 1.00 50.68 95 ASN A N 1
ATOM 661 C CA . ASN A 1 115 ? 25.012 2.648 7.436 1.00 49.34 95 ASN A CA 1
ATOM 662 C C . ASN A 1 115 ? 24.558 2.453 6.004 1.00 45.60 95 ASN A C 1
ATOM 663 O O . ASN A 1 115 ? 23.414 2.741 5.662 1.00 52.09 95 ASN A O 1
ATOM 668 N N . PRO A 1 116 ? 25.466 1.971 5.153 1.00 44.42 96 PRO A N 1
ATOM 669 C CA . PRO A 1 116 ? 25.253 1.908 3.705 1.00 41.08 96 PRO A CA 1
ATOM 670 C C . PRO A 1 116 ? 23.849 1.453 3.346 1.00 51.10 96 PRO A C 1
ATOM 671 O O . PRO A 1 116 ? 23.213 2.032 2.476 1.00 59.01 96 PRO A O 1
ATOM 675 N N . SER A 1 117 ? 23.365 0.426 4.027 1.00 54.78 97 SER A N 1
ATOM 676 C CA . SER A 1 117 ? 22.094 -0.197 3.663 1.00 52.37 97 SER A CA 1
ATOM 677 C C . SER A 1 117 ? 20.874 0.701 3.841 1.00 46.65 97 SER A C 1
ATOM 678 O O . SER A 1 117 ? 19.766 0.313 3.461 1.00 45.77 97 SER A O 1
ATOM 681 N N . LYS A 1 118 ? 21.076 1.882 4.428 1.00 44.17 98 LYS A N 1
ATOM 682 C CA . LYS A 1 118 ? 19.978 2.801 4.742 1.00 50.76 98 LYS A CA 1
ATOM 683 C C . LYS A 1 118 ? 20.269 4.195 4.207 1.00 50.84 98 LYS A C 1
ATOM 684 O O . LYS A 1 118 ? 19.536 5.155 4.489 1.00 49.23 98 LYS A O 1
ATOM 690 N N . ARG A 1 119 ? 21.353 4.291 3.446 1.00 45.68 99 ARG A N 1
ATOM 691 C CA . ARG A 1 119 ? 21.812 5.554 2.888 1.00 46.19 99 ARG A CA 1
ATOM 692 C C . ARG A 1 119 ? 20.692 6.424 2.321 1.00 44.08 99 ARG A C 1
ATOM 693 O O . ARG A 1 119 ? 20.644 7.637 2.551 1.00 59.39 99 ARG A O 1
ATOM 701 N N . LEU A 1 120 ? 19.784 5.800 1.590 1.00 41.37 100 LEU A N 1
ATOM 702 C CA . LEU A 1 120 ? 18.683 6.524 0.973 1.00 47.23 100 LEU A CA 1
ATOM 703 C C . LEU A 1 120 ? 17.711 7.067 2.030 1.00 53.38 100 LEU A C 1
ATOM 704 O O . LEU A 1 120 ? 17.237 8.203 1.947 1.00 56.57 100 LEU A O 1
ATOM 709 N N . ASP A 1 121 ? 17.427 6.254 3.037 1.00 53.41 101 ASP A N 1
ATOM 710 C CA . ASP A 1 121 ? 16.626 6.714 4.152 1.00 61.31 101 ASP A CA 1
ATOM 711 C C . ASP A 1 121 ? 17.250 7.946 4.778 1.00 45.95 101 ASP A C 1
ATOM 712 O O . ASP A 1 121 ? 16.553 8.874 5.161 1.00 47.79 101 ASP A O 1
ATOM 717 N N . HIS A 1 122 ? 18.570 7.947 4.898 1.00 43.39 102 HIS A N 1
ATOM 718 C CA . HIS A 1 122 ? 19.254 9.098 5.468 1.00 42.12 102 HIS A CA 1
ATOM 719 C C . HIS A 1 122 ? 19.056 10.309 4.580 1.00 46.28 102 HIS A C 1
ATOM 720 O O . HIS A 1 122 ? 18.606 11.351 5.055 1.00 47.91 102 HIS A O 1
ATOM 727 N N . LEU A 1 123 ? 19.388 10.169 3.294 1.00 42.28 103 LEU A N 1
ATOM 728 C CA . LEU A 1 123 ? 19.167 11.241 2.319 1.00 35.23 103 LEU A CA 1
ATOM 729 C C . LEU A 1 123 ? 17.795 11.846 2.454 1.00 31.75 103 LEU A C 1
ATOM 730 O O . LEU A 1 123 ? 17.633 13.064 2.470 1.00 41.16 103 LEU A O 1
ATOM 735 N N . GLN A 1 124 ? 16.790 10.988 2.540 1.00 33.45 104 GLN A N 1
ATOM 736 C CA . GLN A 1 124 ? 15.411 11.473 2.584 1.00 45.22 104 GLN A CA 1
ATOM 737 C C . GLN A 1 124 ? 15.080 12.128 3.915 1.00 47.08 104 GLN A C 1
ATOM 738 O O . GLN A 1 124 ? 14.349 13.120 3.963 1.00 54.04 104 GLN A O 1
ATOM 744 N N . ARG A 1 125 ? 15.643 11.594 4.996 1.00 47.30 105 ARG A N 1
ATOM 745 C CA . ARG A 1 125 ? 15.510 12.241 6.292 1.00 50.94 105 ARG A CA 1
ATOM 746 C C . ARG A 1 125 ? 16.184 13.615 6.253 1.00 46.72 105 ARG A C 1
ATOM 747 O O . ARG A 1 125 ? 15.624 14.603 6.706 1.00 51.06 105 ARG A O 1
ATOM 755 N N . ALA A 1 126 ? 17.395 13.665 5.703 1.00 42.36 106 ALA A N 1
ATOM 756 C CA . ALA A 1 126 ? 18.172 14.899 5.642 1.00 30.95 106 ALA A CA 1
ATOM 757 C C . ALA A 1 126 ? 17.484 15.934 4.784 1.00 48.01 106 ALA A C 1
ATOM 758 O O . ALA A 1 126 ? 17.385 17.109 5.150 1.00 51.79 106 ALA A O 1
ATOM 760 N N . ARG A 1 127 ? 17.007 15.496 3.625 1.00 51.54 107 ARG A N 1
ATOM 761 C CA . ARG A 1 127 ? 16.269 16.383 2.741 1.00 42.79 107 ARG A CA 1
ATOM 762 C C . ARG A 1 127 ? 15.134 17.070 3.485 1.00 39.96 107 ARG A C 1
ATOM 763 O O . ARG A 1 127 ? 15.006 18.291 3.426 1.00 44.79 107 ARG A O 1
ATOM 771 N N . GLU A 1 128 ? 14.312 16.297 4.193 1.00 48.19 108 GLU A N 1
ATOM 772 C CA . GLU A 1 128 ? 13.221 16.890 4.999 1.00 57.94 108 GLU A CA 1
ATOM 773 C C . GLU A 1 128 ? 13.694 17.992 5.969 1.00 52.11 108 GLU A C 1
ATOM 774 O O . GLU A 1 128 ? 13.056 19.037 6.081 1.00 56.10 108 GLU A O 1
ATOM 780 N N . HIS A 1 129 ? 14.813 17.758 6.654 1.00 40.08 109 HIS A N 1
ATOM 781 C CA . HIS A 1 129 ? 15.349 18.714 7.627 1.00 36.95 109 HIS A CA 1
ATOM 782 C C . HIS A 1 129 ? 15.810 20.016 6.969 1.00 45.34 109 HIS A C 1
ATOM 783 O O . HIS A 1 129 ? 15.518 21.122 7.467 1.00 44.20 109 HIS A O 1
ATOM 790 N N . PHE A 1 130 ? 16.548 19.891 5.867 1.00 44.40 110 PHE A N 1
ATOM 791 C CA . PHE A 1 130 ? 17.093 21.069 5.195 1.00 44.99 110 PHE A CA 1
ATOM 792 C C . PHE A 1 130 ? 15.986 21.936 4.616 1.00 42.80 110 PHE A C 1
ATOM 793 O O . PHE A 1 130 ? 16.012 23.172 4.721 1.00 40.15 110 PHE A O 1
ATOM 801 N N . VAL A 1 131 ? 14.995 21.290 4.017 1.00 48.84 111 VAL A N 1
ATOM 802 C CA . VAL A 1 131 ? 13.846 22.033 3.539 1.00 48.66 111 VAL A CA 1
ATOM 803 C C . VAL A 1 131 ? 13.150 22.625 4.746 1.00 56.51 111 VAL A C 1
ATOM 804 O O . VAL A 1 131 ? 13.006 23.843 4.842 1.00 63.79 111 VAL A O 1
ATOM 808 N N . HIS A 1 132 ? 12.715 21.748 5.656 1.00 59.07 112 HIS A N 1
ATOM 809 C CA . HIS A 1 132 ? 12.069 22.154 6.914 1.00 59.25 112 HIS A CA 1
ATOM 810 C C . HIS A 1 132 ? 12.835 23.355 7.483 1.00 45.01 112 HIS A C 1
ATOM 811 O O . HIS A 1 132 ? 12.239 24.336 7.887 1.00 53.93 112 HIS A O 1
ATOM 818 N N . PHE A 1 133 ? 14.161 23.320 7.429 1.00 44.46 113 PHE A N 1
ATOM 819 C CA . PHE A 1 133 ? 14.939 24.484 7.861 1.00 46.85 113 PHE A CA 1
ATOM 820 C C . PHE A 1 133 ? 14.626 25.730 7.039 1.00 52.16 113 PHE A C 1
ATOM 821 O O . PHE A 1 133 ? 14.161 26.734 7.581 1.00 47.48 113 PHE A O 1
ATOM 829 N N . LEU A 1 134 ? 14.904 25.642 5.732 1.00 57.04 114 LEU A N 1
ATOM 830 C CA . LEU A 1 134 ? 14.669 26.716 4.760 1.00 54.54 114 LEU A CA 1
ATOM 831 C C . LEU A 1 134 ? 13.283 27.348 4.836 1.00 51.84 114 LEU A C 1
ATOM 832 O O . LEU A 1 134 ? 13.145 28.561 4.691 1.00 50.99 114 LEU A O 1
ATOM 837 N N . THR A 1 135 ? 12.256 26.534 5.058 1.00 50.74 115 THR A N 1
ATOM 838 C CA . THR A 1 135 ? 10.907 27.066 5.164 1.00 52.40 115 THR A CA 1
ATOM 839 C C . THR A 1 135 ? 10.557 27.623 6.547 1.00 59.90 115 THR A C 1
ATOM 840 O O . THR A 1 135 ? 9.390 27.941 6.810 1.00 65.95 115 THR A O 1
ATOM 844 N N . GLN A 1 136 ? 11.549 27.741 7.430 1.00 54.60 116 GLN A N 1
ATOM 845 C CA . GLN A 1 136 ? 11.319 28.382 8.732 1.00 56.43 116 GLN A CA 1
ATOM 846 C C . GLN A 1 136 ? 12.286 29.501 9.060 1.00 49.06 116 GLN A C 1
ATOM 847 O O . GLN A 1 136 ? 11.949 30.417 9.792 1.00 53.59 116 GLN A O 1
ATOM 853 N N . CYS A 1 137 ? 13.474 29.440 8.482 1.00 53.36 117 CYS A N 1
ATOM 854 C CA . CYS A 1 137 ? 14.519 30.420 8.757 1.00 56.52 117 CYS A CA 1
ATOM 855 C C . CYS A 1 137 ? 14.066 31.890 8.817 1.00 59.67 117 CYS A C 1
ATOM 856 O O . CYS A 1 137 ? 14.674 32.691 9.520 1.00 60.68 117 CYS A O 1
ATOM 859 N N . HIS A 1 138 ? 13.022 32.242 8.064 1.00 62.39 118 HIS A N 1
ATOM 860 C CA . HIS A 1 138 ? 12.639 33.638 7.827 1.00 59.48 118 HIS A CA 1
ATOM 861 C C . HIS A 1 138 ? 13.809 34.449 7.285 1.00 57.84 118 HIS A C 1
ATOM 862 O O . HIS A 1 138 ? 13.752 35.673 7.210 1.00 73.75 118 HIS A O 1
ATOM 869 N N . CYS A 1 139 ? 14.867 33.761 6.894 1.00 58.89 119 CYS A N 1
ATOM 870 C CA . CYS A 1 139 ? 16.156 34.409 6.687 1.00 76.33 119 CYS A CA 1
ATOM 871 C C . CYS A 1 139 ? 16.259 35.131 5.347 1.00 96.49 119 CYS A C 1
ATOM 872 O O . CYS A 1 139 ? 16.933 36.156 5.243 1.00 104.29 119 CYS A O 1
ATOM 875 N N . TYR A 1 140 ? 15.582 34.594 4.333 1.00 107.14 120 TYR A N 1
ATOM 876 C CA . TYR A 1 140 ? 15.565 35.192 2.998 1.00 113.86 120 TYR A CA 1
ATOM 877 C C . TYR A 1 140 ? 16.957 35.601 2.529 1.00 111.24 120 TYR A C 1
ATOM 878 O O . TYR A 1 140 ? 17.872 34.781 2.474 1.00 108.99 120 TYR A O 1
ATOM 887 N N . HIS A 1 141 ? 17.088 36.877 2.179 1.00 111.12 121 HIS A N 1
ATOM 888 C CA . HIS A 1 141 ? 18.374 37.504 1.883 1.00 109.00 121 HIS A CA 1
ATOM 889 C C . HIS A 1 141 ? 19.556 36.810 2.570 1.00 111.35 121 HIS A C 1
ATOM 890 O O . HIS A 1 141 ? 20.530 36.421 1.919 1.00 109.83 121 HIS A O 1
ATOM 897 N N . ALA A 1 165 ? 40.135 50.172 -26.645 1.00 130.58 145 ALA A N 1
ATOM 898 C CA . ALA A 1 165 ? 39.962 48.972 -25.833 1.00 130.47 145 ALA A CA 1
ATOM 899 C C . ALA A 1 165 ? 39.067 49.240 -24.620 1.00 134.72 145 ALA A C 1
ATOM 900 O O . ALA A 1 165 ? 39.378 50.099 -23.792 1.00 139.01 145 ALA A O 1
ATOM 902 N N . TYR A 1 166 ? 37.955 48.511 -24.520 1.00 132.18 146 TYR A N 1
ATOM 903 C CA . TYR A 1 166 ? 37.033 48.675 -23.390 1.00 137.36 146 TYR A CA 1
ATOM 904 C C . TYR A 1 166 ? 36.135 47.463 -23.031 1.00 90.12 146 TYR A C 1
ATOM 905 O O . TYR A 1 166 ? 36.491 46.684 -22.147 1.00 95.52 146 TYR A O 1
ATOM 914 N N . PRO A 1 167 ? 34.996 47.284 -23.725 1.00 86.26 147 PRO A N 1
ATOM 915 C CA . PRO A 1 167 ? 33.879 46.458 -23.234 1.00 88.11 147 PRO A CA 1
ATOM 916 C C . PRO A 1 167 ? 34.223 45.071 -22.680 1.00 89.59 147 PRO A C 1
ATOM 917 O O . PRO A 1 167 ? 33.914 44.793 -21.516 1.00 103.97 147 PRO A O 1
ATOM 921 N N . ASN A 1 168 ? 34.820 44.211 -23.498 1.00 80.49 148 ASN A N 1
ATOM 922 C CA . ASN A 1 168 ? 35.118 42.840 -23.084 1.00 82.46 148 ASN A CA 1
ATOM 923 C C . ASN A 1 168 ? 36.122 42.787 -21.958 1.00 81.17 148 ASN A C 1
ATOM 924 O O . ASN A 1 168 ? 35.991 41.980 -21.037 1.00 90.50 148 ASN A O 1
ATOM 929 N N . LEU A 1 169 ? 37.137 43.640 -22.047 1.00 75.07 149 LEU A N 1
ATOM 930 C CA . LEU A 1 169 ? 38.128 43.751 -20.983 1.00 84.60 149 LEU A CA 1
ATOM 931 C C . LEU A 1 169 ? 37.467 44.197 -19.683 1.00 89.45 149 LEU A C 1
ATOM 932 O O . LEU A 1 169 ? 37.824 43.723 -18.604 1.00 93.24 149 LEU A O 1
ATOM 937 N N . VAL A 1 170 ? 36.499 45.104 -19.802 1.00 92.63 150 VAL A N 1
ATOM 938 C CA . VAL A 1 170 ? 35.744 45.584 -18.653 1.00 104.88 150 VAL A CA 1
ATOM 939 C C . VAL A 1 170 ? 34.979 44.439 -18.024 1.00 101.46 150 VAL A C 1
ATOM 940 O O . VAL A 1 170 ? 35.015 44.254 -16.813 1.00 110.92 150 VAL A O 1
ATOM 944 N N . ALA A 1 171 ? 34.270 43.682 -18.854 1.00 94.16 151 ALA A N 1
ATOM 945 C CA . ALA A 1 171 ? 33.545 42.522 -18.359 1.00 84.99 151 ALA A CA 1
ATOM 946 C C . ALA A 1 171 ? 34.529 41.563 -17.708 1.00 83.92 151 ALA A C 1
ATOM 947 O O . ALA A 1 171 ? 34.318 41.141 -16.578 1.00 85.59 151 ALA A O 1
ATOM 949 N N . MET A 1 172 ? 35.606 41.223 -18.413 1.00 81.53 152 MET A N 1
ATOM 950 C CA . MET A 1 172 ? 36.613 40.331 -17.849 1.00 82.09 152 MET A CA 1
ATOM 951 C C . MET A 1 172 ? 37.062 40.847 -16.490 1.00 94.18 152 MET A C 1
ATOM 952 O O . MET A 1 172 ? 37.133 40.095 -15.517 1.00 93.48 152 MET A O 1
ATOM 957 N N . ALA A 1 173 ? 37.356 42.141 -16.439 1.00 98.94 153 ALA A N 1
ATOM 958 C CA . ALA A 1 173 ? 37.817 42.782 -15.223 1.00 107.95 153 ALA A CA 1
ATOM 959 C C . ALA A 1 173 ? 36.758 42.702 -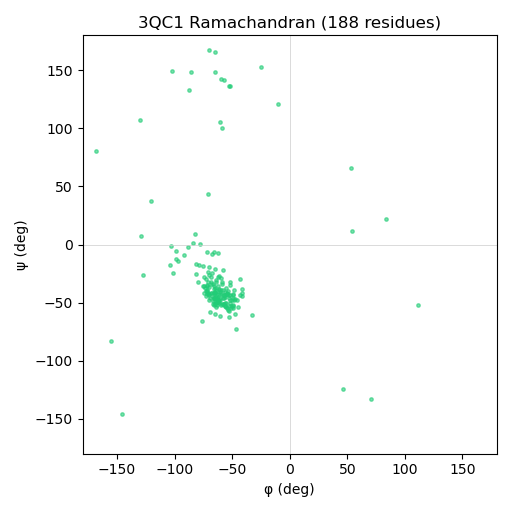14.130 1.00 114.63 153 ALA A C 1
ATOM 960 O O . ALA A 1 173 ? 37.053 42.344 -12.983 1.00 119.91 153 ALA A O 1
ATOM 962 N N . SER A 1 174 ? 35.523 43.037 -14.479 1.00 111.90 154 SER A N 1
ATOM 963 C CA . SER A 1 174 ? 34.458 43.032 -13.486 1.00 127.59 154 SER A CA 1
ATOM 964 C C . SER A 1 174 ? 34.073 41.608 -13.075 1.00 133.30 154 SER A C 1
ATOM 965 O O . SER A 1 174 ? 33.714 41.365 -11.924 1.00 145.90 154 SER A O 1
ATOM 968 N N . GLN A 1 175 ? 34.173 40.670 -14.010 1.00 125.16 155 GLN A N 1
ATOM 969 C CA . GLN A 1 175 ? 33.824 39.277 -13.745 1.00 125.60 155 GLN A CA 1
ATOM 970 C C . GLN A 1 175 ? 34.926 38.542 -12.985 1.00 135.11 155 GLN A C 1
ATOM 971 O O . GLN A 1 175 ? 34.683 37.490 -12.394 1.00 143.01 155 GLN A O 1
ATOM 977 N N . ARG A 1 176 ? 36.133 39.099 -12.995 1.00 126.37 156 ARG A N 1
ATOM 978 C CA . ARG A 1 176 ? 37.259 38.500 -12.280 1.00 126.91 156 ARG A CA 1
ATOM 979 C C . ARG A 1 176 ? 37.162 38.747 -10.784 1.00 123.95 156 ARG A C 1
ATOM 980 O O . ARG A 1 176 ? 37.015 37.819 -9.985 1.00 123.57 156 ARG A O 1
ATOM 988 N N . GLN A 1 177 ? 37.269 40.016 -10.413 1.00 118.34 157 GLN A N 1
ATOM 989 C CA . GLN A 1 177 ? 37.249 40.408 -9.014 1.00 112.40 157 GLN A CA 1
ATOM 990 C C . GLN A 1 177 ? 35.972 39.958 -8.317 1.00 102.52 157 GLN A C 1
ATOM 991 O O . GLN A 1 177 ? 35.935 39.846 -7.105 1.00 101.02 157 GLN A O 1
ATOM 997 N N . ALA A 1 178 ? 34.921 39.714 -9.087 1.00 100.94 158 ALA A N 1
ATOM 998 C CA . ALA A 1 178 ? 33.698 39.162 -8.528 1.00 91.90 158 ALA A CA 1
ATOM 999 C C . ALA A 1 178 ? 34.043 37.949 -7.678 1.00 92.50 158 ALA A C 1
ATOM 1000 O O . ALA A 1 178 ? 33.700 37.886 -6.489 1.00 104.79 158 ALA A O 1
ATOM 1002 N N . LYS A 1 179 ? 34.743 36.994 -8.282 1.00 76.40 159 LYS A N 1
ATOM 1003 C CA . LYS A 1 179 ? 35.157 35.783 -7.577 1.00 85.83 159 LYS A CA 1
ATOM 1004 C C . LYS A 1 179 ? 36.110 36.042 -6.391 1.00 91.51 159 LYS A C 1
ATOM 1005 O O . LYS A 1 179 ? 36.150 35.254 -5.440 1.00 91.58 159 LYS A O 1
ATOM 1011 N N . ILE A 1 180 ? 36.886 37.126 -6.453 1.00 90.34 160 ILE A N 1
ATOM 1012 C CA . ILE A 1 180 ? 37.769 37.485 -5.345 1.00 86.47 160 ILE A CA 1
ATOM 1013 C C . ILE A 1 180 ? 36.940 37.999 -4.168 1.00 81.95 160 ILE A C 1
ATOM 1014 O O . ILE A 1 180 ? 37.219 37.676 -3.019 1.00 78.65 160 ILE A O 1
ATOM 1019 N N . GLU A 1 181 ? 35.909 38.782 -4.469 1.00 83.39 161 GLU A N 1
ATOM 1020 C CA . GLU A 1 181 ? 35.001 39.284 -3.446 1.00 94.50 161 GLU A CA 1
ATOM 1021 C C . GLU A 1 181 ? 34.155 38.164 -2.827 1.00 97.33 161 GLU A C 1
ATOM 1022 O O . GLU A 1 181 ? 33.749 38.247 -1.667 1.00 95.16 161 GLU A O 1
ATOM 1028 N N . ARG A 1 182 ? 33.905 37.1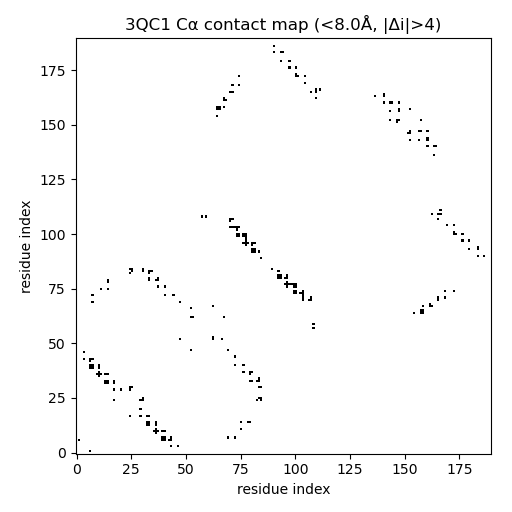14 -3.604 1.00 101.46 162 ARG A N 1
ATOM 1029 C CA . ARG A 1 182 ? 33.151 35.963 -3.125 1.00 100.47 162 ARG A CA 1
ATOM 1030 C C . ARG A 1 182 ? 33.975 35.191 -2.107 1.00 94.96 162 ARG A C 1
ATOM 1031 O O . ARG A 1 182 ? 33.469 34.778 -1.063 1.00 99.31 162 ARG A O 1
ATOM 1039 N N . TYR A 1 183 ? 35.251 35.006 -2.412 1.00 89.09 163 TYR A N 1
ATOM 1040 C CA . TYR A 1 183 ? 36.167 34.372 -1.478 1.00 91.07 163 TYR A CA 1
ATOM 1041 C C . TYR A 1 183 ? 36.313 35.234 -0.218 1.00 90.02 163 TYR A C 1
ATOM 1042 O O . TYR A 1 183 ? 36.180 34.744 0.915 1.00 81.89 163 TYR A O 1
ATOM 1051 N N . LYS A 1 184 ? 36.579 36.521 -0.429 1.00 87.28 164 LYS A N 1
ATOM 1052 C CA . LYS A 1 184 ? 36.682 37.481 0.660 1.00 81.93 164 LYS A CA 1
ATOM 1053 C C . LYS A 1 184 ? 35.506 37.298 1.618 1.00 75.48 164 LYS A C 1
ATOM 1054 O O . LYS A 1 184 ? 35.672 36.800 2.725 1.00 78.26 164 LYS A O 1
ATOM 1060 N N . GLN A 1 185 ? 34.323 37.708 1.177 1.00 70.27 165 GLN A N 1
ATOM 1061 C CA . GLN A 1 185 ? 33.100 37.500 1.930 1.00 70.78 165 GLN A CA 1
ATOM 1062 C C . GLN A 1 185 ? 33.139 36.212 2.733 1.00 79.82 165 GLN A C 1
ATOM 1063 O O . GLN A 1 185 ? 33.028 36.242 3.964 1.00 81.50 165 GLN A O 1
ATOM 1069 N N . LYS A 1 186 ? 33.280 35.082 2.044 1.00 75.36 166 LYS A N 1
ATOM 1070 C CA . LYS A 1 186 ? 33.332 33.798 2.738 1.00 83.81 166 LYS A CA 1
ATOM 1071 C C . LYS A 1 186 ? 34.302 33.856 3.926 1.00 82.75 166 LYS A C 1
ATOM 1072 O O . LYS A 1 186 ? 33.994 33.411 5.035 1.00 68.52 166 LYS A O 1
ATOM 1078 N N . LYS A 1 187 ? 35.479 34.411 3.670 1.00 80.70 167 LYS A N 1
ATOM 1079 C CA . LYS A 1 187 ? 36.509 34.559 4.683 1.00 85.08 167 LYS A CA 1
ATOM 1080 C C . LYS A 1 187 ? 36.076 35.514 5.799 1.00 83.44 167 LYS A C 1
ATOM 1081 O O . LYS A 1 187 ? 36.209 35.195 6.981 1.00 65.65 167 LYS A O 1
ATOM 1087 N N . GLU A 1 188 ? 35.561 36.681 5.419 1.00 65.38 168 GLU A N 1
ATOM 1088 C CA . GLU A 1 188 ? 35.138 37.679 6.388 1.00 65.42 168 GLU A CA 1
ATOM 1089 C C . GLU A 1 188 ? 34.101 37.107 7.324 1.00 68.25 168 GLU A C 1
ATOM 1090 O O . GLU A 1 188 ? 34.220 37.206 8.543 1.00 65.85 168 GLU A O 1
ATOM 1096 N N . VAL A 1 189 ? 33.080 36.504 6.733 1.00 47.93 169 VAL A N 1
ATOM 1097 C CA . VAL A 1 189 ? 32.019 35.874 7.488 1.00 50.87 169 VAL A CA 1
ATOM 1098 C C . VAL A 1 189 ? 32.578 34.955 8.574 1.00 57.70 169 VAL A C 1
ATOM 1099 O O . VAL A 1 189 ? 32.214 35.088 9.742 1.00 53.49 169 VAL A O 1
ATOM 1103 N N . GLU A 1 190 ? 33.467 34.042 8.190 1.00 63.48 170 GLU A N 1
ATOM 1104 C CA . GLU A 1 190 ? 34.024 33.072 9.130 1.00 69.40 170 GLU A CA 1
ATOM 1105 C C . GLU A 1 190 ? 34.872 33.777 10.187 1.00 65.18 170 GLU A C 1
ATOM 1106 O O . GLU A 1 190 ? 34.805 33.456 11.380 1.00 57.04 170 GLU A O 1
ATOM 1112 N N . HIS A 1 191 ? 35.658 34.750 9.742 1.00 60.24 171 HIS A N 1
ATOM 1113 C CA . HIS A 1 191 ? 36.500 35.495 10.655 1.00 65.30 171 HIS A CA 1
ATOM 1114 C C . HIS A 1 191 ? 35.649 36.194 11.708 1.00 55.92 171 HIS A C 1
ATOM 1115 O O . HIS A 1 191 ? 35.991 36.204 12.887 1.00 44.65 171 HIS A O 1
ATOM 1122 N N . ARG A 1 192 ? 34.538 36.777 11.271 1.00 49.75 172 ARG A N 1
ATOM 1123 C CA . ARG A 1 192 ? 33.661 37.504 12.169 1.00 49.73 172 ARG A CA 1
ATOM 1124 C C . ARG A 1 192 ? 33.003 36.562 13.195 1.00 58.73 172 ARG A C 1
ATOM 1125 O O . ARG A 1 192 ? 33.052 36.803 14.404 1.00 64.09 172 ARG A O 1
ATOM 1133 N N . LEU A 1 193 ? 32.395 35.490 12.703 1.00 48.40 173 LEU A N 1
ATOM 1134 C CA . LEU A 1 193 ? 31.814 34.473 13.564 1.00 45.16 173 LEU A CA 1
ATOM 1135 C C . LEU A 1 193 ? 32.764 34.001 14.671 1.00 52.86 173 LEU A C 1
ATOM 1136 O O . LEU A 1 193 ? 32.354 33.833 15.819 1.00 48.83 173 LEU A O 1
ATOM 1141 N N . SER A 1 194 ? 34.029 33.790 14.328 1.00 55.57 174 SER A N 1
ATOM 1142 C CA . SER A 1 194 ? 34.982 33.264 15.291 1.00 56.70 174 SER A CA 1
ATOM 1143 C C . SER A 1 194 ? 35.381 34.341 16.288 1.00 55.73 174 SER A C 1
ATOM 1144 O O . SER A 1 194 ? 35.724 34.037 17.430 1.00 49.46 174 SER A O 1
ATOM 1147 N N . ALA A 1 195 ? 35.323 35.598 15.853 1.00 53.18 175 ALA A N 1
ATOM 1148 C CA . ALA A 1 195 ? 35.605 36.732 16.726 1.00 45.56 175 ALA A CA 1
ATOM 1149 C C . ALA A 1 195 ? 34.543 36.921 17.817 1.00 50.35 175 ALA A C 1
ATOM 1150 O O . ALA A 1 195 ? 34.853 37.325 18.935 1.00 56.78 175 ALA A O 1
ATOM 1152 N N . LEU A 1 196 ? 33.294 36.620 17.495 1.00 45.73 176 LEU A N 1
ATOM 1153 C CA . LEU A 1 196 ? 32.198 36.890 18.409 1.00 39.60 176 LEU A CA 1
ATOM 1154 C C . LEU A 1 196 ? 31.800 35.683 19.234 1.00 41.28 176 LEU A C 1
ATOM 1155 O O . LEU A 1 196 ? 31.071 35.808 20.220 1.00 42.74 176 LEU A O 1
ATOM 1160 N N . LYS A 1 197 ? 32.278 34.517 18.825 1.00 40.05 177 LYS A N 1
ATOM 1161 C CA . LYS A 1 197 ? 31.766 33.264 19.350 1.00 50.69 177 LYS A CA 1
ATOM 1162 C C . LYS A 1 197 ? 31.792 33.203 20.869 1.00 53.67 177 LYS A C 1
ATOM 1163 O O . LYS A 1 197 ? 30.757 32.972 21.507 1.00 49.33 177 LYS A O 1
ATOM 1169 N N . SER A 1 198 ? 32.981 33.401 21.434 1.00 55.79 178 SER A N 1
ATOM 1170 C CA . SER A 1 198 ? 33.187 33.324 22.878 1.00 45.22 178 SER A CA 1
ATOM 1171 C C . SER A 1 198 ? 32.200 34.212 23.613 1.00 38.31 178 SER A C 1
ATOM 1172 O O . SER A 1 198 ? 31.371 33.729 24.387 1.00 43.21 178 SER A O 1
ATOM 1175 N N . ALA A 1 199 ? 32.282 35.513 23.358 1.00 32.44 179 ALA A N 1
ATOM 1176 C CA . ALA A 1 199 ? 31.404 36.467 24.029 1.00 38.73 179 ALA A CA 1
ATOM 1177 C C . ALA A 1 199 ? 29.921 36.144 23.866 1.00 42.42 179 ALA A C 1
ATOM 1178 O O . ALA A 1 199 ? 29.121 36.337 24.788 1.00 40.49 179 ALA A O 1
ATOM 1180 N N . VAL A 1 200 ? 29.532 35.656 22.699 1.00 46.21 180 VAL A N 1
ATOM 1181 C CA . VAL A 1 200 ? 28.117 35.397 22.518 1.00 46.36 180 VAL A CA 1
ATOM 1182 C C . VAL A 1 200 ? 27.709 34.180 23.356 1.00 50.05 180 VAL A C 1
ATOM 1183 O O . VAL A 1 200 ? 26.686 34.199 24.056 1.00 39.95 180 VAL A O 1
ATOM 1187 N N . GLU A 1 201 ? 28.540 33.147 23.343 1.00 49.80 181 GLU A N 1
ATOM 1188 C CA . GLU A 1 201 ? 28.198 31.940 24.075 1.00 51.20 181 GLU A CA 1
ATOM 1189 C C . GLU A 1 201 ? 28.273 32.136 25.589 1.00 53.82 181 GLU A C 1
ATOM 1190 O O . GLU A 1 201 ? 27.574 31.464 26.343 1.00 53.29 181 GLU A O 1
ATOM 1196 N N . SER A 1 202 ? 29.097 33.088 26.016 1.00 51.60 182 SER A N 1
ATOM 1197 C CA . SER A 1 202 ? 29.297 33.388 27.426 1.00 44.69 182 SER A CA 1
ATOM 1198 C C . SER A 1 202 ? 28.206 34.276 28.011 1.00 47.19 182 SER A C 1
ATOM 1199 O O . SER A 1 202 ? 28.068 34.375 29.228 1.00 49.12 182 SER A O 1
ATOM 1202 N N . GLY A 1 203 ? 27.445 34.936 27.149 1.00 44.71 183 GLY A N 1
ATOM 1203 C CA . GLY A 1 203 ? 26.468 35.913 27.597 1.00 35.83 183 GLY A CA 1
ATOM 1204 C C . GLY A 1 203 ? 27.122 37.265 27.839 1.00 40.82 183 GLY A C 1
ATOM 1205 O O . GLY A 1 203 ? 26.597 38.112 28.559 1.00 48.59 183 GLY A O 1
ATOM 1206 N N . GLN A 1 204 ? 28.271 37.483 27.214 1.00 38.48 184 GLN A N 1
ATOM 1207 C CA . GLN A 1 204 ? 29.025 38.711 27.428 1.00 38.40 184 GLN A CA 1
ATOM 1208 C C . GLN A 1 204 ? 28.834 39.770 26.348 1.00 43.16 184 GLN A C 1
ATOM 1209 O O . GLN A 1 204 ? 29.222 40.915 26.541 1.00 38.96 184 GLN A O 1
ATOM 1215 N N . ALA A 1 205 ? 28.226 39.395 25.224 1.00 48.51 185 ALA A N 1
ATOM 1216 C CA . ALA A 1 205 ? 28.023 40.333 24.126 1.00 41.23 185 ALA A CA 1
ATOM 1217 C C . ALA A 1 205 ? 26.747 41.138 24.293 1.00 39.13 185 ALA A C 1
ATOM 1218 O O . ALA A 1 205 ? 25.760 40.658 24.860 1.00 41.76 185 ALA A O 1
ATOM 1220 N N . ASP A 1 206 ? 26.759 42.368 23.796 1.00 43.65 186 ASP A N 1
ATOM 1221 C CA . ASP A 1 206 ? 25.524 43.147 23.768 1.00 49.80 186 ASP A CA 1
ATOM 1222 C C . ASP A 1 206 ? 24.549 42.557 22.740 1.00 45.32 186 ASP A C 1
ATOM 1223 O O . ASP A 1 206 ? 24.923 41.704 21.912 1.00 38.45 186 ASP A O 1
ATOM 1228 N N . ASP A 1 207 ? 23.307 43.013 22.814 1.00 40.55 187 ASP A N 1
ATOM 1229 C CA . ASP A 1 207 ? 22.225 42.486 22.007 1.00 51.09 187 ASP A CA 1
ATOM 1230 C C . ASP A 1 207 ? 22.496 42.642 20.511 1.00 59.27 187 ASP A C 1
ATOM 1231 O O . ASP A 1 207 ? 22.176 41.754 19.727 1.00 60.85 187 ASP A O 1
ATOM 1236 N N . GLU A 1 208 ? 23.075 43.776 20.125 1.00 59.36 188 GLU A N 1
ATOM 1237 C CA . GLU A 1 208 ? 23.452 44.021 18.737 1.00 55.89 188 GLU A CA 1
ATOM 1238 C C . GLU A 1 208 ? 24.402 42.940 18.187 1.00 52.96 188 GLU A C 1
ATOM 1239 O O . GLU A 1 208 ? 24.241 42.469 17.062 1.00 57.64 188 GLU A O 1
ATOM 1245 N N . ARG A 1 209 ? 25.396 42.553 18.978 1.00 53.05 189 ARG A N 1
ATOM 1246 C CA . ARG A 1 209 ? 26.370 41.557 18.541 1.00 47.63 189 ARG A CA 1
ATOM 1247 C C . ARG A 1 209 ? 25.741 40.168 18.536 1.00 44.09 189 ARG A C 1
ATOM 1248 O O . ARG A 1 209 ? 26.012 39.350 17.660 1.00 50.26 189 ARG A O 1
ATOM 1256 N N . VAL A 1 210 ? 24.888 39.913 19.518 1.00 40.75 190 VAL A N 1
ATOM 1257 C CA . VAL A 1 210 ? 24.254 38.615 19.647 1.00 39.78 190 VAL A CA 1
ATOM 1258 C C . VAL A 1 210 ? 23.344 38.352 18.444 1.00 49.72 190 VAL A C 1
ATOM 1259 O O . VAL A 1 210 ? 23.384 37.270 17.856 1.00 45.25 190 VAL A O 1
ATOM 1263 N N . ARG A 1 211 ? 22.541 39.357 18.085 1.00 48.79 191 ARG A N 1
ATOM 1264 C CA . ARG A 1 211 ? 21.609 39.257 16.971 1.00 53.12 191 ARG A CA 1
ATOM 1265 C C . ARG A 1 211 ? 22.404 39.152 15.682 1.00 55.71 191 ARG A C 1
ATOM 1266 O O . ARG A 1 211 ? 22.166 38.270 14.865 1.00 51.57 191 ARG A O 1
ATOM 1274 N N . GLU A 1 212 ? 23.375 40.040 15.520 1.00 55.91 192 GLU A N 1
ATOM 1275 C CA . GLU A 1 212 ? 24.257 39.960 14.378 1.00 53.41 192 GLU A CA 1
ATOM 1276 C C . GLU A 1 212 ? 24.862 38.547 14.284 1.00 54.26 192 GLU A C 1
ATOM 1277 O O . GLU A 1 212 ? 24.764 37.899 13.253 1.00 47.68 192 GLU A O 1
ATOM 1283 N N . TYR A 1 213 ? 25.461 38.064 15.370 1.00 51.42 193 TYR A N 1
ATOM 1284 C CA . TYR A 1 213 ? 26.076 36.734 15.383 1.00 48.93 193 TYR A CA 1
ATOM 1285 C C . TYR A 1 213 ? 25.166 35.615 14.857 1.00 48.94 193 TYR A C 1
ATOM 1286 O O . TYR A 1 213 ? 25.591 34.815 14.041 1.00 46.56 193 TYR A O 1
ATOM 1295 N N . HIS A 1 214 ? 23.918 35.553 15.310 1.00 44.96 194 HIS A N 1
ATOM 1296 C CA . HIS A 1 214 ? 23.047 34.461 14.883 1.00 44.04 194 HIS A CA 1
ATOM 1297 C C . HIS A 1 214 ? 22.501 34.598 13.448 1.00 48.33 194 HIS A C 1
ATOM 1298 O O . HIS A 1 214 ? 22.334 33.597 12.763 1.00 43.99 194 HIS A O 1
ATOM 1305 N N . LEU A 1 215 ? 22.211 35.823 13.012 1.00 46.74 195 LEU A N 1
ATOM 1306 C CA . LEU A 1 215 ? 21.743 36.063 11.651 1.00 49.60 195 LEU A CA 1
ATOM 1307 C C . LEU A 1 215 ? 22.807 35.637 10.661 1.00 52.84 195 LEU A C 1
ATOM 1308 O O . LEU A 1 215 ? 22.510 35.139 9.576 1.00 58.89 195 LEU A O 1
ATOM 1313 N N . LEU A 1 216 ? 24.055 35.845 11.045 1.00 45.62 196 LEU A N 1
ATOM 1314 C CA . LEU A 1 216 ? 25.174 35.507 10.202 1.00 45.91 196 LEU A CA 1
ATOM 1315 C C . LEU A 1 216 ? 25.337 34.001 10.136 1.00 50.81 196 LEU A C 1
ATOM 1316 O O . LEU A 1 216 ? 25.644 33.449 9.083 1.00 52.74 196 LEU A O 1
ATOM 1321 N N . HIS A 1 217 ? 25.132 33.331 11.263 1.00 45.60 197 HIS A N 1
ATOM 1322 C CA . HIS A 1 217 ? 25.140 31.874 11.258 1.00 49.18 197 HIS A CA 1
ATOM 1323 C C . HIS A 1 217 ? 24.028 31.380 10.343 1.00 47.13 197 HIS A C 1
ATOM 1324 O O . HIS A 1 217 ? 24.180 30.406 9.619 1.00 49.65 197 HIS A O 1
ATOM 1331 N N . LEU A 1 218 ? 22.895 32.060 10.402 1.00 47.36 198 LEU A N 1
ATOM 1332 C CA . LEU A 1 218 ? 21.733 31.676 9.627 1.00 47.98 198 LEU A CA 1
ATOM 1333 C C . LEU A 1 218 ? 21.987 31.705 8.118 1.00 49.02 198 LEU A C 1
ATOM 1334 O O . LEU A 1 218 ? 21.629 30.763 7.408 1.00 39.64 198 LEU A O 1
ATOM 1339 N N . ARG A 1 219 ? 22.585 32.795 7.642 1.00 53.71 199 ARG A N 1
ATOM 1340 C CA . ARG A 1 219 ? 22.926 32.942 6.229 1.00 62.18 199 ARG A CA 1
ATOM 1341 C C . ARG A 1 219 ? 23.812 31.785 5.791 1.00 56.70 199 ARG A C 1
ATOM 1342 O O . ARG A 1 219 ? 23.524 31.093 4.809 1.00 55.02 199 ARG A O 1
ATOM 1350 N N . ARG A 1 220 ? 24.890 31.583 6.536 1.00 44.61 200 ARG A N 1
ATOM 1351 C CA . ARG A 1 220 ? 25.801 30.491 6.280 1.00 47.89 200 ARG A CA 1
ATOM 1352 C C . ARG A 1 220 ? 25.018 29.194 6.113 1.00 48.60 200 ARG A C 1
ATOM 1353 O O . ARG A 1 220 ? 25.233 28.464 5.148 1.00 50.63 200 ARG A O 1
ATOM 1361 N N . TRP A 1 221 ? 24.084 28.924 7.025 1.00 36.51 201 TRP A N 1
ATOM 1362 C CA . TRP A 1 221 ? 23.279 27.707 6.922 1.00 42.15 201 TRP A CA 1
ATOM 1363 C C . TRP A 1 221 ? 22.358 27.659 5.686 1.00 46.32 201 TRP A C 1
ATOM 1364 O O . TRP A 1 221 ? 21.921 26.589 5.276 1.00 42.62 201 TRP A O 1
ATOM 1375 N N . ILE A 1 222 ? 22.057 28.810 5.100 1.00 51.44 202 ILE A N 1
ATOM 1376 C CA . ILE A 1 222 ? 21.236 28.833 3.897 1.00 63.14 202 ILE A CA 1
ATOM 1377 C C . ILE A 1 222 ? 22.012 28.229 2.729 1.00 52.59 202 ILE A C 1
ATOM 1378 O O . ILE A 1 222 ? 21.572 27.264 2.111 1.00 55.92 202 ILE A O 1
ATOM 1383 N N . ALA A 1 223 ? 23.165 28.823 2.439 1.00 37.87 203 ALA A N 1
ATOM 1384 C CA . ALA A 1 223 ? 24.075 28.325 1.427 1.00 45.96 203 ALA A CA 1
ATOM 1385 C C . ALA A 1 223 ? 24.328 26.841 1.621 1.00 49.76 203 ALA A C 1
ATOM 1386 O O . ALA A 1 223 ? 24.143 26.055 0.692 1.00 53.85 203 ALA A O 1
ATOM 1388 N N . VAL A 1 224 ? 24.728 26.467 2.835 1.00 46.67 204 VAL A N 1
ATOM 1389 C CA . VAL A 1 224 ? 25.059 25.083 3.142 1.00 42.66 204 VAL A CA 1
ATOM 1390 C C . VAL A 1 224 ? 23.879 24.168 2.843 1.00 41.13 204 VAL A C 1
ATOM 1391 O O . VAL A 1 224 ? 24.036 23.131 2.215 1.00 39.72 204 VAL A O 1
ATOM 1395 N N . SER A 1 225 ? 22.692 24.563 3.275 1.00 37.22 205 SER A N 1
ATOM 1396 C CA . SER A 1 225 ? 21.502 23.761 3.028 1.00 45.30 205 SER A CA 1
ATOM 1397 C C . SER A 1 225 ? 21.164 23.639 1.546 1.00 47.75 205 SER A C 1
ATOM 1398 O O . SER A 1 225 ? 20.619 22.633 1.108 1.00 51.74 205 SER A O 1
ATOM 1401 N N . LEU A 1 226 ? 21.475 24.677 0.786 1.00 38.51 206 LEU A N 1
ATOM 1402 C CA . LEU A 1 226 ? 21.157 24.686 -0.628 1.00 44.99 206 LEU A CA 1
ATOM 1403 C C . LEU A 1 226 ? 22.082 23.741 -1.378 1.00 50.36 206 LEU A C 1
ATOM 1404 O O . LEU A 1 226 ? 21.620 22.967 -2.213 1.00 42.84 206 LEU A O 1
ATOM 1409 N N . GLU A 1 227 ? 23.376 23.787 -1.052 1.00 44.66 207 GLU A N 1
ATOM 1410 C CA . GLU A 1 227 ? 24.346 22.887 -1.660 1.00 40.52 207 GLU A CA 1
ATOM 1411 C C . GLU A 1 227 ? 24.015 21.463 -1.286 1.00 39.39 207 GLU A C 1
ATOM 1412 O O . GLU A 1 227 ? 23.907 20.607 -2.143 1.00 40.22 207 GLU A O 1
ATOM 1418 N N . GLU A 1 228 ? 23.848 21.217 0.007 1.00 44.86 208 GLU A N 1
ATOM 1419 C CA . GLU A 1 228 ? 23.474 19.897 0.492 1.00 46.18 208 GLU A CA 1
ATOM 1420 C C . GLU A 1 228 ? 22.244 19.340 -0.219 1.00 44.48 208 GLU A C 1
ATOM 1421 O O . GLU A 1 228 ? 22.201 18.171 -0.578 1.00 46.58 208 GLU A O 1
ATOM 1427 N N . LEU A 1 229 ? 21.239 20.176 -0.411 1.00 47.61 209 LEU A N 1
ATOM 1428 C CA . LEU A 1 229 ? 20.025 19.735 -1.085 1.00 51.64 209 LEU A CA 1
ATOM 1429 C C . LEU A 1 229 ? 20.304 19.316 -2.531 1.00 49.94 209 LEU A C 1
ATOM 1430 O O . LEU A 1 229 ? 19.814 18.290 -3.007 1.00 44.27 209 LEU A O 1
ATOM 1435 N N . GLU A 1 230 ? 21.115 20.109 -3.215 1.00 46.95 210 GLU A N 1
ATOM 1436 C CA . GLU A 1 230 ? 21.558 19.763 -4.555 1.00 41.57 210 GLU A CA 1
ATOM 1437 C C . GLU A 1 230 ? 22.254 18.390 -4.566 1.00 42.45 210 GLU A C 1
ATOM 1438 O O . GLU A 1 230 ? 21.908 17.525 -5.381 1.00 43.72 210 GLU A O 1
ATOM 1444 N N . SER A 1 231 ? 23.215 18.184 -3.654 1.00 33.23 211 SER A N 1
ATOM 1445 C CA . SER A 1 231 ? 23.943 16.916 -3.565 1.00 35.91 211 SER A CA 1
ATOM 1446 C C . SER A 1 231 ? 23.027 15.748 -3.243 1.00 37.01 211 SER A C 1
ATOM 1447 O O . SER A 1 231 ? 23.168 14.667 -3.807 1.00 42.62 211 SER A O 1
ATOM 1450 N N . ILE A 1 232 ? 22.108 15.977 -2.316 1.00 33.89 212 ILE A N 1
ATOM 1451 C CA . ILE A 1 232 ? 21.155 14.962 -1.883 1.00 37.05 212 ILE A CA 1
ATOM 1452 C C . ILE A 1 232 ? 20.251 14.485 -3.014 1.00 37.85 212 ILE A C 1
ATOM 1453 O O . ILE A 1 232 ? 20.062 13.289 -3.195 1.00 37.94 212 ILE A O 1
ATOM 1458 N N . ASP A 1 233 ? 19.675 15.424 -3.757 1.00 38.55 213 ASP A N 1
ATOM 1459 C CA . ASP A 1 233 ? 18.814 15.075 -4.877 1.00 40.64 213 ASP A CA 1
ATOM 1460 C C . ASP A 1 233 ? 19.548 14.341 -5.988 1.00 38.89 213 ASP A C 1
ATOM 1461 O O . ASP A 1 2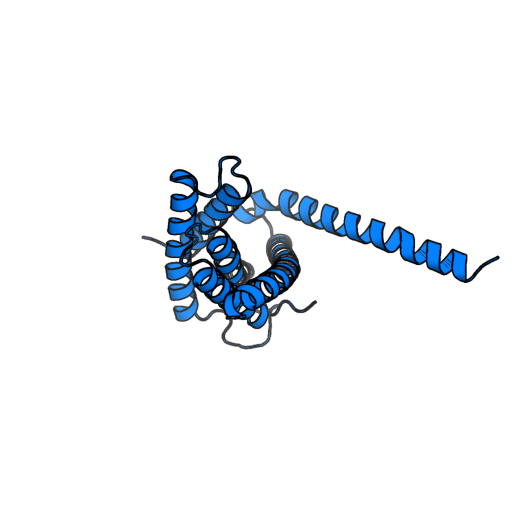33 ? 19.021 13.394 -6.567 1.00 38.55 213 ASP A O 1
ATOM 1466 N N . GLN A 1 234 ? 20.776 14.747 -6.271 1.00 38.74 214 GLN A N 1
ATOM 1467 C CA . GLN A 1 234 ? 21.549 14.011 -7.258 1.00 47.03 214 GLN A CA 1
ATOM 1468 C C . GLN A 1 234 ? 21.710 12.537 -6.867 1.00 51.72 214 GLN A C 1
ATOM 1469 O O . GLN A 1 234 ? 21.517 11.642 -7.689 1.00 48.63 214 GLN A O 1
ATOM 1475 N N . GLU A 1 235 ? 22.061 12.288 -5.605 1.00 57.60 215 GLU A N 1
ATOM 1476 C CA . GLU A 1 235 ? 22.347 10.923 -5.149 1.00 48.78 215 GLU A CA 1
ATOM 1477 C C . GLU A 1 235 ? 21.085 10.088 -4.983 1.00 39.63 215 GLU A C 1
ATOM 1478 O O . GLU A 1 235 ? 21.066 8.912 -5.346 1.00 43.49 215 GLU A O 1
ATOM 1484 N N . ILE A 1 236 ? 20.043 10.699 -4.430 1.00 36.23 216 ILE A N 1
ATOM 1485 C CA . ILE A 1 236 ? 18.731 10.067 -4.332 1.00 42.12 216 ILE A CA 1
ATOM 1486 C C . ILE A 1 236 ? 18.237 9.576 -5.695 1.00 49.80 216 ILE A C 1
ATOM 1487 O O 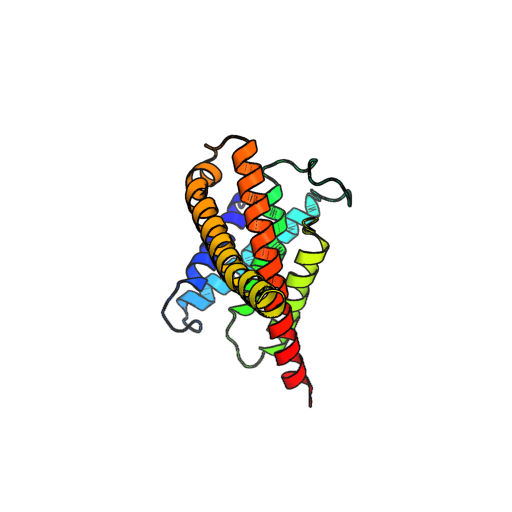. ILE A 1 236 ? 17.656 8.497 -5.794 1.00 50.39 216 ILE A O 1
ATOM 1492 N N . LYS A 1 237 ? 18.477 10.371 -6.738 1.00 50.50 217 LYS A N 1
ATOM 1493 C CA . LYS A 1 237 ? 17.983 10.052 -8.079 1.00 54.61 217 LYS A CA 1
ATOM 1494 C C . LYS A 1 237 ? 18.634 8.790 -8.626 1.00 53.78 217 LYS A C 1
ATOM 1495 O O . LYS A 1 237 ? 17.989 7.991 -9.292 1.00 50.74 217 LYS A O 1
ATOM 1501 N N . ILE A 1 238 ? 19.919 8.624 -8.345 1.00 53.85 218 ILE A N 1
ATOM 1502 C CA . ILE A 1 238 ? 20.631 7.415 -8.714 1.00 50.32 218 ILE A CA 1
ATOM 1503 C C . ILE A 1 238 ? 20.144 6.213 -7.911 1.00 48.29 218 ILE A C 1
ATOM 1504 O O . ILE A 1 238 ? 19.958 5.122 -8.438 1.00 51.95 218 ILE A O 1
ATOM 1509 N N . LEU A 1 239 ? 19.916 6.428 -6.628 1.00 50.08 219 LEU A N 1
ATOM 1510 C CA . LEU A 1 239 ? 19.528 5.341 -5.745 1.00 48.32 219 LEU A CA 1
ATOM 1511 C C . LEU A 1 239 ? 18.129 4.792 -6.056 1.00 52.07 219 LEU A C 1
ATOM 1512 O O . LEU A 1 239 ? 17.836 3.641 -5.748 1.00 54.65 219 LEU A O 1
ATOM 1517 N N . LYS A 1 240 ? 17.273 5.609 -6.665 1.00 45.41 220 LYS A N 1
ATOM 1518 C CA . LYS A 1 240 ? 15.908 5.190 -6.953 1.00 50.62 220 LYS A CA 1
ATOM 1519 C C . LYS A 1 240 ? 15.722 4.821 -8.422 1.00 70.07 220 LYS A C 1
ATOM 1520 O O . LYS A 1 240 ? 14.628 4.436 -8.827 1.00 76.93 220 LYS A O 1
ATOM 1526 N N . GLU A 1 241 ? 16.774 4.955 -9.225 1.00 72.54 221 GLU A N 1
ATOM 1527 C CA . GLU A 1 241 ? 16.644 4.783 -10.671 1.00 65.75 221 GLU A CA 1
ATOM 1528 C C . GLU A 1 241 ? 16.204 3.362 -11.038 1.00 79.44 221 GLU A 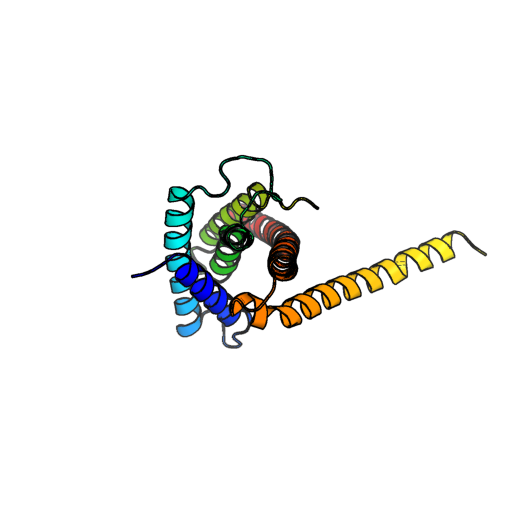C 1
ATOM 1529 O O . GLU A 1 241 ? 15.901 3.076 -12.196 1.00 82.45 221 GLU A O 1
ATOM 1535 N N . LYS A 1 242 ? 16.161 2.484 -10.037 1.00 88.24 222 LYS A N 1
ATOM 1536 C CA . LYS A 1 242 ? 15.714 1.104 -10.214 1.00 87.82 222 LYS A CA 1
ATOM 1537 C C . LYS A 1 242 ? 16.681 0.307 -11.090 1.00 89.01 222 LYS A C 1
ATOM 1538 O O . LYS A 1 242 ? 17.855 0.129 -10.747 1.00 92.21 222 LYS A O 1
#